Protein AF-A0A2P4X5V7-F1 (afdb_monomer_lite)

Foldseek 3Di:
DDDDDVVVVVVVVVVVVVDDDDDDDDDDDDDDDDDDDDDDDDDDDDDDDDDDDDDDDDDDDDDDDDDDDDDDDDDDDDDDDPDPPDDPVPPDPDDDPPPVPVVVVVVVVCVVPPPDCPDPQLVVQCVPDPDPVSNVCSVPPDPCPPPPQDPVNVVVVVVVVVVVVVVVVVVVVVVVVVVVVVVVVVVVVVVVVVVVVVVVVVVVVVVVVVVVVVVVVVVVVVVVVVVVVVVVVVVVVVVVVVVVVVVVVVVVVVVVVVVVVVVVVVVD

Radius of gyration: 61.06 Å; chains: 1; bounding box: 142×48×167 Å

Organism: NCBI:txid4796

pLDDT: mean 71.55, std 26.95, range [27.73, 98.88]

Sequence (268 aa):
MVTSSRSLEGATAAALLALGPLEQAPADTPSEGQHASSEASGVAEQVARTPLSPTPALTVDSATRGTQILARHQLPRRQRIRQLAGCQVGVLWMSPKEEVLPLAKLIVGVARNPPCRVDTILDRRLQSASSLGEVLAAAIAPVRTPLHESEEMISLRDEVSRCQDQVKDAEDKLAIEFGLRTKAEMFCTQASCDFNAASNTLHSVRLENIALSRQLALANAAIATHAESMAQLGLRVKNAEADAAAAMRTIRKDRERFKAGMLAFKLW

Secondary structure (DSSP, 8-state):
----SHHHHHHHHHHHHTS---PPP-------------------------------------------------PPP------------------TTSSHHHHHHHHHHHHHSPPP-S-HHHHHHHHT--SHHHHHHHHHS------PPPHHHHHHHHHHHHHHHHHHHHHHHHHHHHHHHHHHHHHHHHHHHHHHHHHHHHHHHHHHHHHHHHHHHHHHHHHHHHHHHHHHHHHHHHHHHHHHHHHHHHHHHHHHHHHHHHHHHTT-

Structure (mmCIF, N/CA/C/O backbone):
data_AF-A0A2P4X5V7-F1
#
_entry.id   AF-A0A2P4X5V7-F1
#
loop_
_atom_site.group_PDB
_atom_site.id
_atom_site.type_symbol
_atom_site.label_atom_id
_atom_site.label_alt_id
_atom_site.label_comp_id
_atom_site.label_asym_id
_atom_site.label_entity_id
_atom_site.label_seq_id
_atom_site.pdbx_PDB_ins_code
_atom_site.Cartn_x
_atom_site.Cartn_y
_atom_site.Cartn_z
_atom_site.occupancy
_atom_site.B_iso_or_equiv
_atom_site.auth_seq_id
_atom_site.auth_comp_id
_atom_site.auth_asym_id
_atom_site.auth_atom_id
_atom_site.pdbx_PDB_model_num
ATOM 1 N N . MET A 1 1 ? 10.934 -9.437 30.930 1.00 40.09 1 MET A N 1
ATOM 2 C CA . MET A 1 1 ? 10.423 -10.548 30.099 1.00 40.09 1 MET A CA 1
ATOM 3 C C . MET A 1 1 ? 10.497 -10.107 28.647 1.00 40.09 1 MET A C 1
ATOM 5 O O . MET A 1 1 ? 9.696 -9.285 28.233 1.00 40.09 1 MET A O 1
ATOM 9 N N . VAL A 1 2 ? 11.523 -10.560 27.924 1.00 43.88 2 VAL A N 1
ATOM 10 C CA . VAL A 1 2 ? 11.764 -10.240 26.510 1.00 43.88 2 VAL A CA 1
ATOM 11 C C . VAL A 1 2 ? 11.750 -11.561 25.754 1.00 43.88 2 VAL A C 1
ATOM 13 O O . VAL A 1 2 ? 12.683 -12.347 25.874 1.00 43.88 2 VAL A O 1
ATOM 16 N N . THR A 1 3 ? 10.681 -11.817 25.009 1.00 52.31 3 THR A N 1
ATOM 17 C CA . THR A 1 3 ? 10.602 -12.914 24.037 1.00 52.31 3 THR A CA 1
ATOM 18 C C . THR A 1 3 ? 9.737 -12.455 22.871 1.00 52.31 3 THR A C 1
ATOM 20 O O . THR A 1 3 ? 8.563 -12.792 22.782 1.00 52.31 3 THR A O 1
ATOM 23 N N . SER A 1 4 ? 10.307 -11.635 21.991 1.00 49.84 4 SER A N 1
ATOM 24 C CA . SER A 1 4 ? 9.729 -11.356 20.674 1.00 49.84 4 SER A CA 1
ATOM 25 C C . SER A 1 4 ? 10.858 -10.980 19.720 1.00 49.84 4 SER A C 1
ATOM 27 O O . SER A 1 4 ? 11.134 -9.812 19.474 1.00 49.84 4 SER A O 1
ATOM 29 N N . SER A 1 5 ? 11.629 -11.981 19.290 1.00 53.22 5 SER A N 1
ATOM 30 C CA . SER A 1 5 ? 12.751 -11.758 18.357 1.00 53.22 5 SER A CA 1
ATOM 31 C C . SER A 1 5 ? 12.971 -12.917 17.383 1.00 53.22 5 SER A C 1
ATOM 33 O O . SER A 1 5 ? 13.450 -12.704 16.281 1.00 53.22 5 SER A O 1
ATOM 35 N N . ARG A 1 6 ? 12.536 -14.142 17.713 1.00 54.78 6 ARG A N 1
ATOM 36 C CA . ARG A 1 6 ? 12.807 -15.321 16.868 1.00 54.78 6 ARG A CA 1
ATOM 37 C C . ARG A 1 6 ? 11.880 -15.486 15.659 1.00 54.78 6 ARG A C 1
ATOM 39 O O . ARG A 1 6 ? 12.229 -16.204 14.733 1.00 54.78 6 ARG A O 1
ATOM 46 N N . SER A 1 7 ? 10.718 -14.829 15.639 1.00 51.69 7 SER A N 1
ATOM 47 C CA . SER A 1 7 ? 9.767 -14.962 14.522 1.00 51.69 7 SER A CA 1
ATOM 48 C C . SER A 1 7 ? 10.119 -14.085 13.313 1.00 51.69 7 SER A C 1
ATOM 50 O O . SER A 1 7 ? 9.715 -14.412 12.202 1.00 51.69 7 SER A O 1
ATOM 52 N N . LEU A 1 8 ? 10.851 -12.984 13.512 1.00 49.88 8 LEU A N 1
ATOM 53 C CA . LEU A 1 8 ? 11.158 -12.015 12.451 1.00 49.88 8 LEU A CA 1
ATOM 54 C C . LEU A 1 8 ? 12.430 -12.384 11.667 1.00 49.88 8 LEU A C 1
ATOM 56 O O . LEU A 1 8 ? 12.512 -12.160 10.461 1.00 49.88 8 LEU A O 1
ATOM 60 N N . GLU A 1 9 ? 13.396 -13.028 12.324 1.00 55.25 9 GLU A N 1
ATOM 61 C CA . GLU A 1 9 ? 14.613 -13.523 11.665 1.00 55.25 9 GLU A CA 1
ATOM 62 C C . GLU A 1 9 ? 14.319 -14.698 10.718 1.00 55.25 9 GLU A C 1
ATOM 64 O O . GLU A 1 9 ? 14.882 -14.766 9.626 1.00 55.25 9 GLU A O 1
ATOM 69 N N . GLY A 1 10 ? 13.366 -15.573 11.069 1.00 57.62 10 GLY A N 1
ATOM 70 C CA . GLY A 1 10 ? 12.983 -16.710 10.222 1.00 57.62 10 GLY A CA 1
ATOM 71 C C . GLY A 1 10 ? 12.323 -16.303 8.899 1.00 57.62 10 GLY A C 1
ATOM 72 O O . GLY A 1 10 ? 12.599 -16.900 7.860 1.00 57.62 10 GLY A O 1
ATOM 73 N N . ALA A 1 11 ? 11.504 -15.246 8.909 1.00 53.16 11 ALA A N 1
ATOM 74 C CA . ALA A 1 11 ? 10.842 -14.737 7.705 1.00 53.16 11 ALA A CA 1
ATOM 75 C C . ALA A 1 11 ? 11.829 -14.048 6.739 1.00 53.16 11 ALA A C 1
ATOM 77 O O . ALA A 1 11 ? 11.670 -14.127 5.522 1.00 53.16 11 ALA A O 1
ATOM 78 N N . THR A 1 12 ? 12.888 -13.438 7.277 1.00 55.34 12 THR A N 1
ATOM 79 C CA . THR A 1 12 ? 13.923 -12.744 6.494 1.00 55.34 12 THR A CA 1
ATOM 80 C C . THR A 1 12 ? 14.902 -13.730 5.838 1.00 55.34 12 THR A C 1
ATOM 82 O O . THR A 1 12 ? 15.299 -13.536 4.690 1.00 55.34 12 THR A O 1
ATOM 85 N N . ALA A 1 13 ? 15.229 -14.844 6.506 1.00 54.50 13 ALA A N 1
ATOM 86 C CA . ALA A 1 13 ? 16.053 -15.911 5.927 1.00 54.50 13 ALA A CA 1
ATOM 87 C C . ALA A 1 13 ? 15.328 -16.687 4.808 1.00 54.50 13 ALA A C 1
ATOM 89 O O . ALA A 1 13 ? 15.945 -17.059 3.810 1.00 54.50 13 ALA A O 1
ATOM 90 N N . ALA A 1 14 ? 14.010 -16.884 4.932 1.00 54.75 14 ALA A N 1
ATOM 91 C CA . ALA A 1 14 ? 13.205 -17.548 3.905 1.00 54.75 14 ALA A CA 1
ATOM 92 C C . ALA A 1 14 ? 13.075 -16.712 2.615 1.00 54.75 14 ALA A C 1
ATOM 94 O O . ALA A 1 14 ? 13.062 -17.272 1.521 1.00 54.75 14 ALA A O 1
ATOM 95 N N . ALA A 1 15 ? 13.041 -15.379 2.725 1.00 54.34 15 ALA A N 1
ATOM 96 C CA . ALA A 1 15 ? 12.988 -14.486 1.565 1.00 54.34 15 ALA A CA 1
ATOM 97 C C . ALA A 1 15 ? 14.313 -14.440 0.778 1.00 54.34 15 ALA A C 1
ATOM 99 O O . ALA A 1 15 ? 14.297 -14.280 -0.440 1.00 54.34 15 ALA A O 1
ATOM 100 N N . LEU A 1 16 ? 15.453 -14.632 1.451 1.00 58.91 16 LEU A N 1
ATOM 101 C CA . LEU A 1 16 ? 16.772 -14.654 0.808 1.00 58.91 16 LEU A CA 1
ATOM 102 C C . LEU A 1 16 ? 17.091 -15.992 0.125 1.00 58.91 16 LEU A C 1
ATOM 104 O O . LEU A 1 16 ? 17.829 -16.003 -0.852 1.00 58.91 16 LEU A O 1
ATOM 108 N N . LEU A 1 17 ? 16.501 -17.106 0.573 1.00 63.84 17 LEU A N 1
ATOM 109 C CA . LEU A 1 17 ? 16.644 -18.411 -0.091 1.00 63.84 17 LEU A CA 1
ATOM 110 C C . LEU A 1 17 ? 15.746 -18.572 -1.331 1.00 63.84 17 LEU A C 1
ATOM 112 O O . LEU A 1 17 ? 15.997 -19.452 -2.151 1.00 63.84 17 LEU A O 1
ATOM 116 N N . ALA A 1 18 ? 14.722 -17.727 -1.489 1.00 47.53 18 ALA A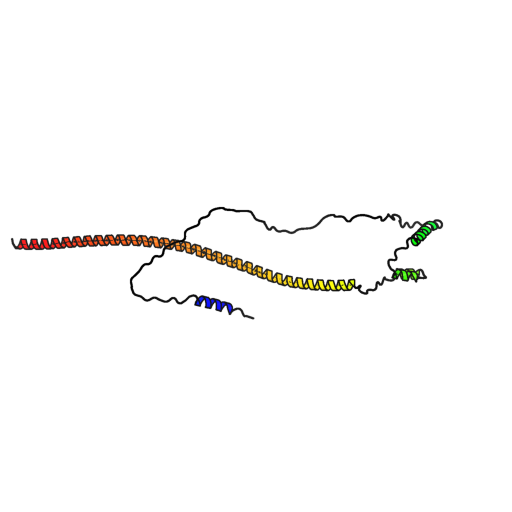 N 1
ATOM 117 C CA . ALA A 1 18 ? 13.853 -17.705 -2.671 1.00 47.53 18 ALA A CA 1
ATOM 118 C C . ALA A 1 18 ? 14.466 -16.948 -3.869 1.00 47.53 18 ALA A C 1
ATOM 120 O O . ALA A 1 18 ? 13.957 -17.040 -4.986 1.00 47.53 18 ALA A O 1
ATOM 121 N N . LEU A 1 19 ? 15.565 -16.220 -3.653 1.00 53.03 19 LEU A N 1
ATOM 122 C CA . LEU A 1 19 ? 16.349 -15.564 -4.695 1.00 53.03 19 LEU A CA 1
ATOM 123 C C . LEU A 1 19 ? 17.603 -16.405 -4.949 1.00 53.03 19 LEU A C 1
ATOM 125 O O . LEU A 1 19 ? 18.625 -16.248 -4.285 1.00 53.03 19 LEU A O 1
ATOM 129 N N . GLY A 1 20 ? 17.487 -17.357 -5.875 1.00 52.94 20 GLY A N 1
ATOM 130 C CA . GLY A 1 20 ? 18.592 -18.231 -6.270 1.00 52.94 20 GLY A CA 1
ATOM 131 C C . GLY A 1 20 ? 19.808 -17.469 -6.834 1.00 52.94 20 GLY A C 1
ATOM 132 O O . GLY A 1 20 ? 19.695 -16.292 -7.186 1.00 52.94 20 GLY A O 1
ATOM 133 N N . PRO A 1 21 ? 20.981 -18.124 -6.932 1.00 43.41 21 PRO A N 1
ATOM 134 C CA . PRO A 1 21 ? 22.222 -17.478 -7.353 1.00 43.41 21 PRO A CA 1
ATOM 135 C C . PRO A 1 21 ? 22.161 -16.967 -8.798 1.00 43.41 21 PRO A C 1
ATOM 137 O O . PRO A 1 21 ? 21.789 -17.697 -9.716 1.00 43.41 21 PRO A O 1
ATOM 140 N N . LEU A 1 22 ? 22.586 -15.717 -8.988 1.00 44.41 22 LEU A N 1
ATOM 141 C CA . LEU A 1 22 ? 22.899 -15.124 -10.285 1.00 44.41 22 LEU A CA 1
ATOM 142 C C . LEU A 1 22 ? 24.197 -15.765 -10.810 1.00 44.41 22 LEU A C 1
ATOM 144 O O . LEU A 1 22 ? 25.291 -15.377 -10.400 1.00 44.41 22 LEU A O 1
ATOM 148 N N . GLU A 1 23 ? 24.075 -16.768 -11.677 1.00 37.03 23 GLU A N 1
ATOM 149 C CA . GLU A 1 23 ? 25.211 -17.375 -12.379 1.00 37.03 23 GLU A CA 1
ATOM 150 C C . GLU A 1 23 ? 25.690 -16.484 -13.534 1.00 37.03 23 GLU A C 1
ATOM 152 O O . GLU A 1 23 ? 24.909 -15.951 -14.326 1.00 37.03 23 GLU A O 1
ATOM 157 N N . GLN A 1 24 ? 27.010 -16.320 -13.586 1.00 37.72 24 GLN A N 1
ATOM 158 C CA . GLN A 1 24 ? 27.763 -15.612 -14.611 1.00 37.72 24 GLN A CA 1
ATOM 159 C C . GLN A 1 24 ? 27.859 -16.439 -15.902 1.00 37.72 24 GLN A C 1
ATOM 161 O O . GLN A 1 24 ? 27.950 -17.661 -15.877 1.00 37.72 24 GLN A O 1
ATOM 166 N N . ALA A 1 25 ? 27.902 -15.737 -17.035 1.00 31.41 25 ALA A N 1
ATOM 167 C CA . ALA A 1 25 ? 28.168 -16.285 -18.363 1.00 31.41 25 ALA A CA 1
ATOM 168 C C . ALA A 1 25 ? 29.541 -16.983 -18.483 1.00 31.41 25 ALA A C 1
ATOM 170 O O . ALA A 1 25 ? 30.497 -16.595 -17.805 1.00 31.41 25 ALA A O 1
ATOM 171 N N . PRO A 1 26 ? 29.680 -17.890 -19.469 1.00 44.19 26 PRO A N 1
ATOM 172 C CA . PRO A 1 26 ? 30.759 -17.737 -20.448 1.00 44.19 26 PRO A CA 1
ATOM 173 C C . PRO A 1 26 ? 30.316 -17.949 -21.911 1.00 44.19 26 PRO A C 1
ATOM 175 O O . PRO A 1 26 ? 29.192 -18.341 -22.211 1.00 44.19 26 PRO A O 1
ATOM 178 N N . ALA A 1 27 ? 31.234 -17.599 -22.812 1.00 34.34 27 ALA A N 1
ATOM 179 C CA . ALA A 1 27 ? 31.054 -17.333 -24.235 1.00 34.34 27 ALA A CA 1
ATOM 180 C C . ALA A 1 27 ? 31.074 -18.561 -25.183 1.00 34.34 27 ALA A C 1
ATOM 182 O O . ALA A 1 27 ? 31.600 -19.618 -24.848 1.00 34.34 27 ALA A O 1
ATOM 183 N N . ASP A 1 28 ? 30.585 -18.284 -26.403 1.00 31.88 28 ASP A N 1
ATOM 184 C CA . ASP A 1 28 ? 30.944 -18.819 -27.735 1.00 31.88 28 ASP A CA 1
ATOM 185 C C . ASP A 1 28 ? 30.218 -20.022 -28.403 1.00 31.88 28 ASP A C 1
ATOM 187 O O . ASP A 1 28 ? 30.697 -21.148 -28.403 1.00 31.88 28 ASP A O 1
ATOM 191 N N . THR A 1 29 ? 29.177 -19.661 -29.186 1.00 36.66 29 THR A N 1
ATOM 192 C CA . THR A 1 29 ? 28.846 -20.022 -30.606 1.00 36.66 29 THR A CA 1
ATOM 193 C C . THR A 1 29 ? 28.543 -21.492 -31.028 1.00 36.66 29 THR A 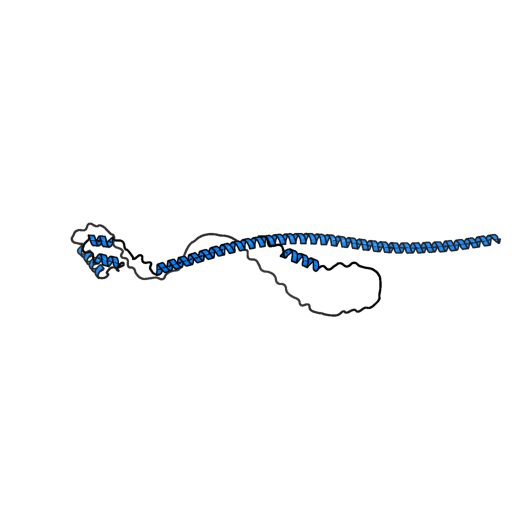C 1
ATOM 195 O O . THR A 1 29 ? 28.644 -22.407 -30.225 1.00 36.66 29 THR A O 1
ATOM 198 N N . PRO A 1 30 ? 28.047 -21.748 -32.268 1.00 50.94 30 PRO A N 1
ATOM 199 C CA . PRO A 1 30 ? 26.622 -21.731 -32.617 1.00 50.94 30 PRO A CA 1
ATOM 200 C C . PRO A 1 30 ? 26.130 -23.084 -33.185 1.00 50.94 30 PRO A C 1
ATOM 202 O O . PRO A 1 30 ? 26.913 -23.863 -33.722 1.00 50.94 30 PRO A O 1
ATOM 205 N N . SER A 1 31 ? 24.822 -23.359 -33.151 1.00 34.03 31 SER A N 1
ATOM 206 C CA . SER A 1 31 ? 24.257 -24.457 -33.949 1.00 34.03 31 SER A CA 1
ATOM 207 C C . SER A 1 31 ? 22.815 -24.196 -34.375 1.00 34.03 31 SER A C 1
ATOM 209 O O . SER A 1 31 ? 22.016 -23.614 -33.643 1.00 34.03 31 SER A O 1
ATOM 211 N N . GLU A 1 32 ? 22.556 -24.588 -35.615 1.00 32.31 32 GLU A N 1
ATOM 212 C CA . GLU A 1 32 ? 21.383 -24.363 -36.445 1.00 32.31 32 GLU A CA 1
ATOM 213 C C . GLU A 1 32 ? 20.096 -25.005 -35.913 1.00 32.31 32 GLU A C 1
ATOM 215 O O . GLU A 1 32 ? 20.102 -26.098 -35.355 1.00 32.31 32 GLU A O 1
ATOM 220 N N . GLY A 1 33 ? 18.968 -24.398 -36.293 1.00 31.11 33 GLY A N 1
ATOM 221 C CA . GLY A 1 33 ? 17.901 -25.184 -36.904 1.00 31.11 33 GLY A CA 1
ATOM 222 C C . GLY A 1 33 ? 16.611 -25.368 -36.108 1.00 31.11 33 GLY A C 1
ATOM 223 O O . GLY A 1 33 ? 16.528 -26.165 -35.188 1.00 31.11 33 GLY A O 1
ATOM 224 N N . GLN A 1 34 ? 15.568 -24.768 -36.685 1.00 32.41 34 GLN A N 1
ATOM 225 C CA . GLN A 1 34 ? 14.230 -25.330 -36.901 1.00 32.41 34 GLN A CA 1
ATOM 226 C C . GLN A 1 34 ? 13.054 -24.746 -36.107 1.00 32.41 34 GLN A C 1
ATOM 228 O O . GLN A 1 34 ? 12.898 -24.849 -34.896 1.00 32.41 34 GLN A O 1
ATOM 233 N N . HIS A 1 35 ? 12.197 -24.152 -36.935 1.00 31.11 35 HIS A N 1
ATOM 234 C CA . HIS A 1 35 ? 10.839 -23.696 -36.744 1.00 31.11 35 HIS A CA 1
ATOM 235 C C . HIS A 1 35 ? 9.900 -24.771 -36.187 1.00 31.11 35 HIS A C 1
ATOM 237 O O . HIS A 1 35 ? 9.867 -25.885 -36.701 1.00 31.11 35 HIS A O 1
ATOM 243 N N . ALA A 1 36 ? 8.989 -24.355 -35.308 1.00 31.08 36 ALA A N 1
ATOM 244 C CA . ALA A 1 36 ? 7.583 -24.724 -35.429 1.00 31.08 36 ALA A CA 1
ATOM 245 C C . ALA A 1 36 ? 6.701 -23.651 -34.775 1.00 31.08 36 ALA A C 1
ATOM 247 O O . ALA A 1 36 ? 6.783 -23.379 -33.581 1.00 31.08 36 ALA A O 1
ATOM 248 N N . SER A 1 37 ? 5.882 -23.034 -35.622 1.00 31.22 37 SER A N 1
ATOM 249 C CA . SER A 1 37 ? 4.699 -22.250 -35.280 1.00 31.22 37 SER A CA 1
ATOM 250 C C . SER A 1 37 ? 3.641 -23.155 -34.638 1.00 31.22 37 SER A C 1
ATOM 252 O O . SER A 1 37 ? 3.469 -24.293 -35.071 1.00 31.22 37 SER A O 1
ATOM 254 N N . SER A 1 38 ? 2.900 -22.636 -33.657 1.00 31.88 38 SER A N 1
ATOM 255 C CA . SER A 1 38 ? 1.579 -23.159 -33.305 1.00 31.88 38 SER A CA 1
ATOM 256 C C . SER A 1 38 ? 0.660 -21.992 -32.949 1.00 31.88 38 SER A C 1
ATOM 258 O O . SER A 1 38 ? 0.610 -21.533 -31.811 1.00 31.88 38 SER A O 1
ATOM 260 N N . GLU A 1 39 ? -0.043 -21.499 -33.964 1.00 33.28 39 GLU A N 1
ATOM 261 C CA . GLU A 1 39 ? -1.250 -20.685 -33.826 1.00 33.28 39 GLU A CA 1
ATOM 262 C C . GLU A 1 39 ? -2.492 -21.559 -33.571 1.00 33.28 39 GLU A C 1
ATOM 264 O O . GLU A 1 39 ? -2.470 -22.769 -33.797 1.00 33.28 39 GLU A O 1
ATOM 269 N N . ALA A 1 40 ? -3.584 -20.860 -33.226 1.00 28.39 40 ALA A N 1
ATOM 270 C CA . ALA A 1 40 ? -4.998 -21.259 -33.219 1.00 28.39 40 ALA A CA 1
ATOM 271 C C . ALA A 1 40 ? -5.505 -21.891 -31.906 1.00 28.39 40 ALA A C 1
ATOM 273 O O . ALA A 1 40 ? -4.874 -22.761 -31.331 1.00 28.39 40 ALA A O 1
ATOM 274 N N . SER A 1 41 ? -6.687 -21.566 -31.380 1.00 30.81 41 SER A N 1
ATOM 275 C CA . SER A 1 41 ? -7.758 -20.633 -31.756 1.00 30.81 41 SER A CA 1
ATOM 276 C C . SER A 1 41 ? -8.784 -20.658 -30.610 1.00 30.81 41 SER A C 1
ATOM 278 O O . SER A 1 41 ? -8.956 -21.693 -29.967 1.00 30.81 41 SER A O 1
ATOM 280 N N . GLY A 1 42 ? -9.480 -19.549 -30.361 1.00 28.86 42 GLY A N 1
ATOM 281 C CA . GLY A 1 42 ? -10.578 -19.480 -29.394 1.00 28.86 42 GLY A CA 1
ATOM 282 C C . GLY A 1 42 ? -11.358 -18.176 -29.533 1.00 28.86 42 GLY A C 1
ATOM 283 O O . GLY A 1 42 ? -11.016 -17.174 -28.918 1.00 28.86 42 GLY A O 1
ATOM 284 N N . VAL A 1 43 ? -12.362 -18.202 -30.406 1.00 31.94 43 VAL A N 1
ATOM 285 C CA . VAL A 1 43 ? -13.284 -17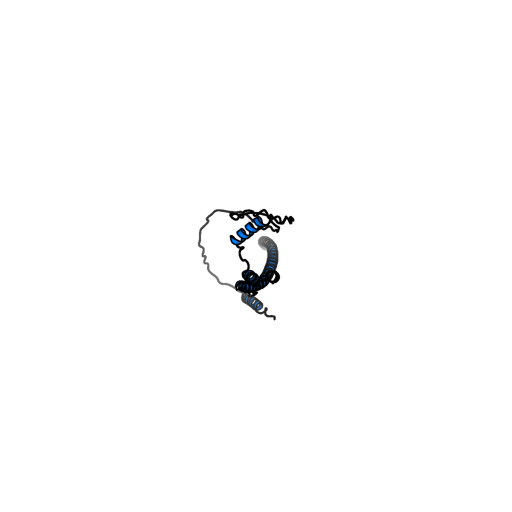.115 -30.773 1.00 31.94 43 VAL A CA 1
ATOM 286 C C . VAL A 1 43 ? -14.499 -17.068 -29.829 1.00 31.94 43 VAL A C 1
ATOM 288 O O . VAL A 1 43 ? -14.933 -18.112 -29.355 1.00 31.94 43 VAL A O 1
ATOM 291 N N . ALA A 1 44 ? -15.084 -15.863 -29.713 1.00 30.73 44 ALA A N 1
ATOM 292 C CA . ALA A 1 44 ? -16.370 -15.469 -29.101 1.00 30.73 44 ALA A CA 1
ATOM 293 C C . ALA A 1 44 ? -16.337 -15.292 -27.566 1.00 30.73 44 ALA A C 1
ATOM 295 O O . ALA A 1 44 ? -15.739 -16.080 -26.856 1.00 30.73 44 ALA A O 1
ATOM 296 N N . GLU A 1 45 ? -16.913 -14.244 -26.969 1.00 31.84 45 GLU A N 1
ATOM 297 C CA . GLU A 1 45 ? -18.249 -13.707 -27.238 1.00 31.84 45 GLU A CA 1
ATOM 298 C C . GLU A 1 45 ? -18.396 -12.272 -26.672 1.00 31.84 45 GLU A C 1
ATOM 300 O O . GLU A 1 45 ? -18.018 -11.992 -25.535 1.00 31.84 45 GLU A O 1
ATOM 305 N N . GLN A 1 46 ? -18.946 -11.350 -27.470 1.00 35.03 46 GLN A N 1
ATOM 306 C CA . GLN A 1 46 ? -19.474 -10.062 -27.008 1.00 35.03 46 GLN A CA 1
ATOM 307 C C . GLN A 1 46 ? -20.960 -10.233 -26.679 1.00 35.03 46 GLN A C 1
ATOM 309 O O . GLN A 1 46 ? -21.726 -10.608 -27.563 1.00 35.03 46 GLN A O 1
ATOM 314 N N . VAL A 1 47 ? -21.392 -9.838 -25.478 1.00 31.11 47 VAL A N 1
ATOM 315 C CA . VAL A 1 47 ? -22.799 -9.499 -25.201 1.00 31.11 47 VAL A CA 1
ATOM 316 C C . VAL A 1 47 ? -22.862 -8.205 -24.391 1.00 31.11 47 VAL A C 1
ATOM 318 O O . VAL A 1 47 ? -22.096 -7.976 -23.459 1.00 31.11 47 VAL A O 1
ATOM 321 N N . ALA A 1 48 ? -23.765 -7.332 -24.824 1.00 32.06 48 ALA A N 1
ATOM 322 C CA . ALA A 1 48 ? -23.916 -5.946 -24.419 1.00 32.06 48 ALA A CA 1
ATOM 323 C C . ALA A 1 48 ? -25.036 -5.721 -23.379 1.00 32.06 48 ALA A C 1
ATOM 325 O O . ALA A 1 48 ? -25.976 -6.508 -23.298 1.00 32.06 48 ALA A O 1
ATOM 326 N N . ARG A 1 49 ? -24.995 -4.510 -22.782 1.00 27.73 49 ARG A N 1
ATOM 327 C CA . ARG A 1 49 ? -26.045 -3.760 -22.035 1.00 27.73 49 ARG A CA 1
ATOM 328 C C . ARG A 1 49 ? -26.166 -4.152 -20.545 1.00 27.73 49 ARG A C 1
ATOM 330 O O . ARG A 1 49 ? -26.182 -5.324 -20.225 1.00 27.73 49 ARG A O 1
ATOM 337 N N . THR A 1 50 ? -26.258 -3.261 -19.548 1.00 30.94 50 THR A N 1
ATOM 338 C CA . THR A 1 50 ? -26.831 -1.897 -19.444 1.00 30.94 50 THR A CA 1
ATOM 339 C C . THR A 1 50 ? -26.300 -1.233 -18.145 1.00 30.94 50 THR A C 1
ATOM 341 O O . THR A 1 50 ? -26.012 -1.970 -17.202 1.00 30.94 50 THR A O 1
ATOM 344 N N . PRO A 1 51 ? -26.181 0.109 -18.037 1.00 40.84 51 PRO A N 1
ATOM 345 C CA . PRO A 1 51 ? -25.669 0.785 -16.839 1.00 40.84 51 PRO A CA 1
ATOM 346 C C . PRO A 1 51 ? -26.778 1.100 -15.822 1.00 40.84 51 PRO A C 1
ATOM 348 O O . PRO A 1 51 ? -27.875 1.495 -16.211 1.00 40.84 51 PRO A O 1
ATOM 351 N N . LEU A 1 52 ? -26.471 1.013 -14.525 1.00 34.06 52 LEU A N 1
ATOM 352 C CA . LEU A 1 52 ? -27.292 1.589 -13.456 1.00 34.06 52 LEU A CA 1
ATOM 353 C C . LEU A 1 52 ? -26.398 2.227 -12.383 1.00 34.06 52 LEU A C 1
ATOM 355 O O . LEU A 1 52 ? -25.596 1.564 -11.733 1.00 34.06 52 LEU A O 1
ATOM 359 N N . SER A 1 53 ? -26.575 3.528 -12.191 1.00 34.66 53 SER A N 1
ATOM 360 C CA . SER A 1 53 ? -26.341 4.257 -10.939 1.00 34.66 53 SER A CA 1
ATOM 361 C C . SER A 1 53 ? -27.491 5.274 -10.808 1.00 34.66 53 SER A C 1
ATOM 363 O O . SER A 1 53 ? -28.218 5.458 -11.793 1.00 34.66 53 SER A O 1
ATOM 365 N N . PRO A 1 54 ? -27.659 6.028 -9.704 1.00 50.12 54 PRO A N 1
ATOM 366 C CA . PRO A 1 54 ? -27.224 5.854 -8.308 1.00 50.12 54 PRO A CA 1
ATOM 367 C C . PRO A 1 54 ? -28.391 6.152 -7.321 1.00 50.12 54 PRO A C 1
ATOM 369 O O . PRO A 1 54 ? -29.412 6.698 -7.731 1.00 50.12 54 PRO A O 1
ATOM 372 N N . THR A 1 55 ? -28.283 5.882 -6.010 1.00 30.47 55 THR A N 1
ATOM 373 C CA . THR A 1 55 ? -29.099 6.574 -4.963 1.00 30.47 55 THR A CA 1
ATOM 374 C C . THR A 1 55 ? -28.518 6.342 -3.546 1.00 30.47 55 THR A C 1
ATOM 376 O O . THR A 1 55 ? -27.677 5.458 -3.402 1.00 30.47 55 THR A O 1
ATOM 379 N N . PRO A 1 56 ? -28.831 7.166 -2.519 1.00 40.50 56 PRO A N 1
ATOM 380 C CA . PRO A 1 56 ? -27.857 8.033 -1.859 1.00 40.50 56 PRO A CA 1
ATOM 381 C C . PRO A 1 56 ? -27.716 7.792 -0.337 1.00 40.50 56 PRO A C 1
ATOM 383 O O . PRO A 1 56 ? -28.308 6.889 0.243 1.00 40.50 56 PRO A O 1
ATOM 386 N N . ALA A 1 57 ? -26.888 8.646 0.269 1.00 35.28 57 ALA A N 1
ATOM 387 C CA . ALA A 1 57 ? -26.420 8.708 1.651 1.00 35.28 57 ALA A CA 1
ATOM 388 C C . ALA A 1 57 ? -27.484 8.693 2.764 1.00 35.28 57 ALA A C 1
ATOM 390 O O . ALA A 1 57 ? -28.584 9.213 2.590 1.00 35.28 57 ALA A O 1
ATOM 391 N N . LEU A 1 58 ? -27.059 8.283 3.969 1.00 33.28 58 LEU A N 1
ATOM 392 C CA . LEU A 1 58 ? -27.574 8.863 5.209 1.00 33.28 58 LEU A CA 1
ATOM 393 C C . LEU A 1 58 ? -26.441 9.278 6.157 1.00 33.28 58 LEU A C 1
ATOM 395 O O . LEU A 1 58 ? -25.640 8.480 6.635 1.00 33.28 58 LEU A O 1
ATOM 399 N N . THR A 1 59 ? -26.436 10.587 6.367 1.00 35.12 59 THR A N 1
ATOM 400 C CA . THR A 1 59 ? -25.760 11.416 7.355 1.00 35.12 59 THR A CA 1
ATOM 401 C C . THR A 1 59 ? -25.937 10.876 8.775 1.00 35.12 59 THR A C 1
ATOM 403 O O . THR A 1 59 ? -27.062 10.664 9.221 1.00 35.12 59 THR A O 1
ATOM 406 N N . VAL A 1 60 ? -24.835 10.708 9.505 1.00 36.50 60 VAL A N 1
ATOM 407 C CA . VAL A 1 60 ? -24.852 10.551 10.964 1.00 36.50 60 VAL A CA 1
ATOM 408 C C . VAL A 1 60 ? -24.618 11.935 11.551 1.00 36.50 60 VAL A C 1
ATOM 410 O O . VAL A 1 60 ? -23.504 12.450 11.480 1.00 36.50 60 VAL A O 1
ATOM 413 N N . ASP A 1 61 ? -25.679 12.543 12.078 1.00 28.20 61 ASP A N 1
ATOM 414 C CA . ASP A 1 61 ? -25.590 13.772 12.860 1.00 28.20 61 ASP A CA 1
ATOM 415 C C . ASP A 1 61 ? -25.774 13.471 14.351 1.00 28.20 61 ASP A C 1
ATOM 417 O O . ASP A 1 61 ? -26.470 12.536 14.757 1.00 28.20 61 ASP A O 1
ATOM 421 N N . SER A 1 62 ? -25.076 14.261 15.150 1.00 35.31 62 SER A N 1
ATOM 422 C CA . SER A 1 62 ? -24.975 14.175 16.601 1.00 35.31 62 SER A CA 1
ATOM 423 C C . SER A 1 62 ? -26.096 14.959 17.297 1.00 35.31 62 SER A C 1
ATOM 425 O O . SER A 1 62 ? -26.664 15.873 16.714 1.00 35.31 62 SER A O 1
ATOM 427 N N . ALA A 1 63 ? -26.306 14.660 18.590 1.00 33.03 63 ALA A N 1
ATOM 428 C CA . ALA A 1 63 ? -26.713 15.567 19.688 1.00 33.03 63 ALA A CA 1
ATOM 429 C C . ALA A 1 63 ? -27.969 15.170 20.504 1.00 33.03 63 ALA A C 1
ATOM 431 O O . ALA A 1 63 ? -29.115 15.330 20.105 1.00 33.03 63 ALA A O 1
ATOM 432 N N . THR A 1 64 ? -27.702 14.720 21.733 1.00 36.00 64 THR A N 1
ATOM 433 C CA . THR A 1 64 ? -28.084 15.335 23.022 1.00 36.00 64 THR A CA 1
ATOM 434 C C . THR A 1 64 ? -29.237 16.362 23.063 1.00 36.00 64 THR A C 1
ATOM 436 O O . THR A 1 64 ? -29.031 17.500 22.653 1.00 36.00 64 THR A O 1
ATOM 439 N N . ARG A 1 65 ? -30.351 16.048 23.760 1.00 33.41 65 ARG A N 1
ATOM 440 C CA . ARG A 1 65 ? -30.935 16.820 24.904 1.00 33.41 65 ARG A CA 1
ATOM 441 C C . ARG A 1 65 ? -32.356 16.362 25.301 1.00 33.41 65 ARG A C 1
ATOM 443 O O . ARG A 1 65 ? -33.251 16.344 24.475 1.00 33.41 65 ARG A O 1
ATOM 450 N N . GLY A 1 66 ? -32.564 16.190 26.613 1.00 30.17 66 GLY A N 1
ATOM 451 C CA . GLY A 1 66 ? -33.546 16.983 27.379 1.00 30.17 66 GLY A CA 1
ATOM 452 C C . GLY A 1 66 ? -35.036 16.594 27.399 1.00 30.17 66 GLY A C 1
ATOM 453 O O . GLY A 1 66 ? -35.799 16.998 26.539 1.00 30.17 66 GLY A O 1
ATOM 454 N N . THR A 1 67 ? -35.442 15.978 28.518 1.00 29.00 67 THR A N 1
ATOM 455 C CA . THR A 1 67 ? -36.609 16.317 29.377 1.00 29.00 67 THR A CA 1
ATOM 456 C C . THR A 1 67 ? -38.032 16.525 28.811 1.00 29.00 67 THR A C 1
ATOM 458 O O . THR A 1 67 ? -38.352 17.577 28.278 1.00 29.00 67 THR A O 1
ATOM 461 N N . GLN A 1 68 ? -38.898 15.590 29.243 1.00 36.66 68 GLN A N 1
ATOM 462 C CA . GLN A 1 68 ? -40.239 15.726 29.858 1.00 36.66 68 GLN A CA 1
ATOM 463 C C . GLN A 1 68 ? -41.467 16.219 29.051 1.00 36.66 68 GLN A C 1
ATOM 465 O O . GLN A 1 68 ? -41.452 17.271 28.429 1.00 36.66 68 GLN A O 1
ATOM 470 N N . ILE A 1 69 ? -42.590 15.506 29.283 1.00 29.95 69 ILE A N 1
ATOM 471 C CA . ILE A 1 69 ? -43.933 15.975 29.729 1.00 29.95 69 ILE A CA 1
ATOM 472 C C . ILE A 1 69 ? -45.106 15.299 28.968 1.00 29.95 69 ILE A C 1
ATOM 474 O O . ILE A 1 69 ? -45.287 15.536 27.783 1.00 29.95 69 ILE A O 1
ATOM 478 N N . LEU A 1 70 ? -45.950 14.575 29.742 1.00 31.52 70 LEU A N 1
ATOM 479 C CA . LEU A 1 70 ? -47.388 14.230 29.551 1.00 31.52 70 LEU A CA 1
ATOM 480 C C . LEU A 1 70 ? -47.796 13.410 28.293 1.00 31.52 70 LEU A C 1
ATOM 482 O O . LEU A 1 70 ? -47.286 13.611 27.213 1.00 31.52 70 LEU A O 1
ATOM 486 N N . ALA A 1 71 ? -48.797 12.524 28.275 1.00 31.47 71 ALA A N 1
ATOM 487 C CA . ALA A 1 71 ? -49.796 12.086 29.241 1.00 31.47 71 ALA A CA 1
ATOM 488 C C . ALA A 1 71 ? -50.524 10.830 28.695 1.00 31.47 71 ALA A C 1
ATOM 490 O O . ALA A 1 71 ? -50.676 10.686 27.489 1.00 31.47 71 ALA A O 1
ATOM 491 N N . ARG A 1 72 ? -51.149 10.081 29.619 1.00 31.81 72 ARG A N 1
ATOM 492 C CA . ARG A 1 72 ? -52.432 9.347 29.485 1.00 31.81 72 ARG A CA 1
ATOM 493 C C . ARG A 1 72 ? -52.493 8.077 28.620 1.00 31.81 72 ARG A C 1
ATOM 495 O O . ARG A 1 72 ? -52.662 8.157 27.419 1.00 31.81 72 ARG A O 1
ATOM 502 N N . HIS A 1 73 ? -52.678 6.943 29.302 1.00 32.12 73 HIS A N 1
ATOM 503 C CA . HIS A 1 73 ? -53.873 6.081 29.197 1.00 32.12 73 HIS A CA 1
ATOM 504 C C . HIS A 1 73 ? -54.034 5.340 30.544 1.00 32.12 73 HIS A C 1
ATOM 506 O O . HIS A 1 73 ? -53.137 4.636 30.977 1.00 32.12 73 HIS A O 1
ATOM 512 N N . GLN A 1 74 ? -54.960 5.767 31.410 1.00 36.22 74 GLN A N 1
ATOM 513 C CA . GLN A 1 74 ? -56.358 5.313 31.528 1.00 36.22 74 GLN A CA 1
ATOM 514 C C . GLN A 1 74 ? -56.516 3.917 32.164 1.00 36.22 74 GLN A C 1
ATOM 516 O O . GLN A 1 74 ? -56.540 2.900 31.485 1.00 36.22 74 GLN A O 1
ATOM 521 N N . LEU A 1 75 ? -56.707 3.922 33.490 1.00 42.34 75 LEU A N 1
ATOM 522 C CA . LEU A 1 75 ? -57.317 2.844 34.275 1.00 42.34 75 LEU A CA 1
ATOM 523 C C . LEU A 1 75 ? -58.851 2.879 34.124 1.00 42.34 75 LEU A C 1
ATOM 525 O O . LEU A 1 75 ? -59.428 3.976 34.103 1.00 42.34 75 LEU A O 1
ATOM 529 N N . PRO A 1 76 ? -59.543 1.726 34.080 1.00 38.47 76 PRO A N 1
ATOM 530 C CA . PRO A 1 76 ? -60.992 1.696 34.086 1.00 38.47 76 PRO A CA 1
ATOM 531 C C . PRO A 1 76 ? -61.579 1.895 35.488 1.00 38.47 76 PRO A C 1
ATOM 533 O O . PRO A 1 76 ? -60.998 1.626 36.534 1.00 38.47 76 PRO A O 1
ATOM 536 N N . ARG A 1 77 ? -62.787 2.438 35.424 1.00 33.84 77 ARG A N 1
ATOM 537 C CA . ARG A 1 77 ? -63.626 3.069 36.436 1.00 33.84 77 ARG A CA 1
ATOM 538 C C . ARG A 1 77 ? -64.354 2.089 37.374 1.00 33.84 77 ARG A C 1
ATOM 540 O O . ARG A 1 77 ? -64.795 1.036 36.937 1.00 33.84 77 ARG A O 1
ATOM 547 N N . ARG A 1 78 ? -64.734 2.667 38.531 1.00 32.62 78 ARG A N 1
ATOM 548 C CA . ARG A 1 78 ? -65.968 2.475 39.341 1.00 32.62 78 ARG A CA 1
ATOM 549 C C . ARG A 1 78 ? -65.987 1.328 40.370 1.00 32.62 78 ARG A C 1
ATOM 551 O O . ARG A 1 78 ? -66.299 0.205 40.019 1.00 32.62 78 ARG A O 1
ATOM 558 N N . GLN A 1 79 ? -66.041 1.692 41.658 1.00 35.09 79 GLN A N 1
ATOM 559 C CA . GLN A 1 79 ? -67.324 1.895 42.356 1.00 35.09 79 GLN A CA 1
ATOM 560 C C . GLN A 1 79 ? -67.174 2.579 43.731 1.00 35.09 79 GLN A C 1
ATOM 562 O O . GLN A 1 79 ? -66.455 2.124 44.603 1.00 35.09 79 GLN A O 1
ATOM 567 N N . ARG A 1 80 ? -67.925 3.680 43.877 1.00 37.09 80 ARG A N 1
ATOM 568 C CA . ARG A 1 80 ? -68.548 4.236 45.094 1.00 37.09 80 ARG A CA 1
ATOM 569 C C . ARG A 1 80 ? -67.787 4.094 46.421 1.00 37.09 80 ARG A C 1
ATOM 571 O O . ARG A 1 80 ? -68.081 3.203 47.208 1.00 37.09 80 ARG A O 1
ATOM 578 N N . ILE A 1 81 ? -67.040 5.134 46.776 1.00 35.16 81 ILE A N 1
ATOM 579 C CA . ILE A 1 81 ? -67.013 5.582 48.171 1.00 35.16 81 ILE A CA 1
ATOM 580 C C . ILE A 1 81 ? -67.929 6.799 48.232 1.00 35.16 81 ILE A C 1
ATOM 582 O O . ILE A 1 81 ? -67.623 7.862 47.690 1.00 35.16 81 ILE A O 1
ATOM 586 N N . ARG A 1 82 ? -69.124 6.603 48.800 1.00 33.44 82 ARG A N 1
ATOM 587 C CA . ARG A 1 82 ? -69.972 7.721 49.209 1.00 33.44 82 ARG A CA 1
ATOM 588 C C . ARG A 1 82 ? -69.187 8.532 50.231 1.00 33.44 82 ARG A C 1
ATOM 590 O O . ARG A 1 82 ? -68.650 7.982 51.185 1.00 33.44 82 ARG A O 1
ATOM 597 N N . GLN A 1 83 ? -69.165 9.833 49.987 1.00 33.03 83 GLN A N 1
ATOM 598 C CA . GLN A 1 83 ? -68.795 10.877 50.925 1.00 33.03 83 GLN A CA 1
ATOM 599 C C . GLN A 1 83 ? -69.348 10.574 52.325 1.00 33.03 83 GLN A C 1
ATOM 601 O O . GLN A 1 83 ? -70.559 10.595 52.531 1.00 33.03 83 GLN A O 1
ATOM 606 N N . LEU A 1 84 ? -68.460 10.367 53.294 1.00 38.66 84 LEU A N 1
ATOM 607 C CA . LEU A 1 84 ? -68.690 10.823 54.663 1.00 38.66 84 LEU A CA 1
ATOM 608 C C . LEU A 1 84 ? -68.017 12.191 54.787 1.00 38.66 84 LEU A C 1
ATOM 610 O O . LEU A 1 84 ? -67.015 12.379 55.466 1.00 38.66 84 LEU A O 1
ATOM 614 N N . ALA A 1 85 ? -68.554 13.145 54.027 1.00 37.50 85 ALA A N 1
ATOM 615 C CA . ALA A 1 85 ? -68.355 14.553 54.301 1.00 37.50 85 ALA A CA 1
ATOM 616 C C . ALA A 1 85 ? -69.252 14.887 55.494 1.00 37.50 85 ALA A C 1
ATOM 618 O O . ALA A 1 85 ? -70.475 14.840 55.374 1.00 37.50 85 ALA A O 1
ATOM 619 N N . GLY A 1 86 ? -68.641 15.175 56.642 1.00 38.31 86 GLY A N 1
ATOM 620 C CA . GLY A 1 86 ? -69.373 15.694 57.793 1.00 38.31 86 GLY A CA 1
ATOM 621 C C . GLY A 1 86 ? -68.923 15.174 59.151 1.00 38.31 86 GLY A C 1
ATOM 622 O O . GLY A 1 86 ? -69.766 14.754 59.928 1.00 38.31 86 GLY A O 1
ATOM 623 N N . CYS A 1 87 ? -67.635 15.257 59.478 1.00 34.03 87 CYS A N 1
ATOM 624 C CA . CYS A 1 87 ? -67.221 15.403 60.874 1.00 34.03 87 CYS A CA 1
ATOM 625 C C . CYS A 1 87 ? -66.221 16.555 60.948 1.00 34.03 87 CYS A C 1
ATOM 627 O O . CYS A 1 87 ? -65.015 16.359 61.049 1.00 34.03 87 CYS A O 1
ATOM 629 N N . GLN A 1 88 ? -66.740 17.782 60.851 1.00 33.25 88 GLN A N 1
ATOM 630 C CA . GLN A 1 88 ? -66.056 18.901 61.484 1.00 33.25 88 GLN A CA 1
ATOM 631 C C . GLN A 1 88 ? -65.955 18.541 62.970 1.00 33.25 88 GLN A C 1
ATOM 633 O O . GLN A 1 88 ? -66.984 18.344 63.617 1.00 33.25 88 GLN A O 1
ATOM 638 N N . VAL A 1 89 ? -64.739 18.421 63.505 1.00 42.97 89 VAL A N 1
ATOM 639 C CA . VAL A 1 89 ? -64.517 18.430 64.956 1.00 42.97 89 VAL A CA 1
ATOM 640 C C . VAL A 1 89 ? -64.741 19.871 65.407 1.00 42.97 89 VAL A C 1
ATOM 642 O O . VAL A 1 89 ? -63.812 20.642 65.618 1.00 42.97 89 VAL A O 1
ATOM 645 N N . GLY A 1 90 ? -66.010 20.267 65.447 1.00 37.00 90 GLY A N 1
ATOM 646 C CA . GLY A 1 90 ? -66.441 21.441 66.175 1.00 37.00 90 GLY A CA 1
ATOM 647 C C . GLY A 1 90 ? -66.472 21.050 67.640 1.00 37.00 90 GLY A C 1
ATOM 648 O O . GLY A 1 90 ? -67.343 20.287 68.051 1.00 37.00 90 GLY A O 1
ATOM 649 N N . VAL A 1 91 ? -65.518 21.550 68.425 1.00 47.91 91 VAL A N 1
ATOM 650 C CA . VAL A 1 91 ? -65.650 21.584 69.884 1.00 47.91 91 VAL A CA 1
ATOM 651 C C . VAL A 1 91 ? -66.754 22.593 70.185 1.00 47.91 91 VAL A C 1
ATOM 653 O O . VAL A 1 91 ? -66.504 23.774 70.412 1.00 47.91 91 VAL A O 1
ATOM 656 N N . LEU A 1 92 ? -67.998 22.137 70.089 1.00 40.97 92 LEU A N 1
ATOM 657 C CA . LEU A 1 92 ? -69.162 22.888 70.512 1.00 40.97 92 LEU A CA 1
ATOM 658 C C . LEU A 1 92 ? -69.499 22.379 71.910 1.00 40.97 92 LEU A C 1
ATOM 660 O O . LEU A 1 92 ? -69.891 21.228 72.081 1.00 40.97 92 LEU A O 1
ATOM 664 N N . TRP A 1 93 ? -69.277 23.221 72.916 1.00 41.75 93 TRP A N 1
ATOM 665 C CA . TRP A 1 93 ? -69.746 22.976 74.275 1.00 41.75 93 TRP A CA 1
ATOM 666 C C . TRP A 1 93 ? -71.273 22.833 74.227 1.00 41.75 93 TRP A C 1
ATOM 668 O O . TRP A 1 93 ? -71.980 23.820 74.034 1.00 41.75 93 TRP A O 1
ATOM 678 N N . MET A 1 94 ? -71.777 21.601 74.323 1.00 38.16 94 MET A N 1
ATOM 679 C CA . MET A 1 94 ? -73.202 21.278 74.230 1.00 38.16 94 MET A CA 1
ATOM 680 C C . MET A 1 94 ? -73.751 20.868 75.597 1.00 38.16 94 MET A C 1
ATOM 682 O O . MET A 1 94 ? -73.055 20.295 76.428 1.00 38.16 94 MET A O 1
ATOM 686 N N . SER A 1 95 ? -75.010 21.229 75.843 1.00 48.62 95 SER A N 1
ATOM 687 C CA . SER A 1 95 ? -75.712 21.006 77.111 1.00 48.62 95 SER A CA 1
ATOM 688 C C . SER A 1 95 ? -76.126 19.532 77.319 1.00 48.62 95 SER A C 1
ATOM 690 O O . SER A 1 95 ? -76.375 18.830 76.339 1.00 48.62 95 SER A O 1
ATOM 692 N N . PRO A 1 96 ? -76.322 19.061 78.572 1.00 51.03 96 PRO A N 1
ATOM 693 C CA . PRO A 1 96 ? -76.302 17.631 78.943 1.00 51.03 96 PRO A CA 1
ATOM 694 C C . PRO A 1 96 ? -77.478 16.748 78.472 1.00 51.03 96 PRO A C 1
ATOM 696 O O . PRO A 1 96 ? -77.627 15.629 78.954 1.00 51.03 96 PRO A O 1
ATOM 699 N N . LYS A 1 97 ? -78.379 17.233 77.608 1.00 51.56 97 LYS A N 1
ATOM 700 C CA . LYS A 1 97 ? -79.631 16.524 77.260 1.00 51.56 97 LYS A CA 1
ATOM 701 C C . LYS A 1 97 ? -79.741 16.064 75.805 1.00 51.56 97 LYS A C 1
ATOM 703 O O . LYS A 1 97 ? -80.657 15.308 75.499 1.00 51.56 97 LYS A O 1
ATOM 708 N N . GLU A 1 98 ? -78.806 16.429 74.929 1.00 54.88 98 GLU A N 1
ATOM 709 C CA . GLU A 1 98 ? -78.854 16.060 73.498 1.00 54.88 98 GLU A CA 1
ATOM 710 C C . GLU A 1 98 ? -77.786 15.031 73.073 1.00 54.88 98 GLU A C 1
ATOM 712 O O . GLU A 1 98 ? -77.670 14.684 71.899 1.00 54.88 98 GLU A O 1
ATOM 717 N N . GLU A 1 99 ? -77.040 14.464 74.025 1.00 57.62 99 GLU A N 1
ATOM 718 C CA . GLU A 1 99 ? -75.911 13.555 73.758 1.00 57.62 99 GLU A CA 1
ATOM 719 C C . GLU A 1 99 ? -76.316 12.109 73.416 1.00 57.62 99 GLU A C 1
ATOM 721 O O . GLU A 1 99 ? -75.529 11.354 72.844 1.00 57.62 99 GLU A O 1
ATOM 726 N N . VAL A 1 100 ? -77.550 11.696 73.723 1.00 64.75 100 VAL A N 1
ATOM 727 C CA . VAL A 1 100 ? -77.932 10.272 73.666 1.00 64.75 100 VAL A CA 1
ATOM 728 C C . VAL A 1 100 ? -78.146 9.782 72.233 1.00 64.75 100 VAL A C 1
ATOM 730 O O . VAL A 1 100 ? -77.800 8.651 71.904 1.00 64.75 100 VAL A O 1
ATOM 733 N N . LEU A 1 101 ? -78.695 10.620 71.348 1.00 69.12 101 LEU A N 1
ATOM 734 C CA . LEU A 1 101 ? -79.036 10.209 69.982 1.00 69.12 101 LEU A CA 1
ATOM 735 C C . LEU A 1 101 ? -77.798 10.034 69.076 1.00 69.12 101 LEU A C 1
ATOM 737 O O . LEU A 1 101 ? -77.735 9.033 68.353 1.00 69.12 101 LEU A O 1
ATOM 741 N N . PRO A 1 102 ? -76.802 10.945 69.092 1.00 75.75 102 PRO A N 1
ATOM 742 C CA . PRO A 1 102 ? -75.544 10.740 68.374 1.00 75.75 102 PRO A CA 1
ATOM 743 C C . PRO A 1 102 ? -74.769 9.535 68.917 1.00 75.75 102 PRO A C 1
ATOM 745 O O . PRO A 1 102 ? -74.257 8.733 68.134 1.00 75.75 102 PRO A O 1
ATOM 748 N N . LEU A 1 103 ? -74.760 9.356 70.243 1.00 74.25 103 LEU A N 1
ATOM 749 C CA . LEU A 1 103 ? -74.102 8.231 70.905 1.00 74.25 103 LEU A CA 1
ATOM 750 C C . LEU A 1 103 ? -74.768 6.894 70.551 1.00 74.25 103 LEU A C 1
ATOM 752 O O . LEU A 1 103 ? -74.085 5.942 70.183 1.00 74.25 103 LEU A O 1
ATOM 756 N N . ALA A 1 104 ? -76.101 6.832 70.553 1.00 74.25 104 ALA A N 1
ATOM 757 C CA . ALA A 1 104 ? -76.850 5.646 70.143 1.00 74.25 104 ALA A CA 1
ATOM 758 C C . ALA A 1 104 ? -76.597 5.284 68.670 1.00 74.25 104 ALA A C 1
ATOM 760 O O . ALA A 1 104 ? -76.422 4.110 68.343 1.00 74.25 104 ALA A O 1
ATOM 761 N N . LYS A 1 105 ? -76.518 6.277 67.773 1.00 77.19 105 LYS A N 1
ATOM 762 C CA . LYS A 1 105 ? -76.176 6.047 66.358 1.00 77.19 105 LYS A CA 1
ATOM 763 C C . LYS A 1 105 ? -74.748 5.533 66.184 1.00 77.19 105 LYS A C 1
ATOM 765 O O . LYS A 1 105 ? -74.538 4.647 65.358 1.00 77.19 105 LYS A O 1
ATOM 770 N N . LEU A 1 106 ? -73.794 6.041 66.964 1.00 78.31 106 LEU A N 1
ATOM 771 C CA . LEU A 1 106 ? -72.414 5.558 66.964 1.00 78.31 106 LEU A CA 1
ATOM 772 C C . LEU A 1 106 ? -72.333 4.107 67.458 1.00 78.31 106 LEU A C 1
ATOM 774 O O . LEU A 1 106 ? -71.748 3.272 66.776 1.00 78.31 106 LEU A O 1
ATOM 778 N N . ILE A 1 107 ? -72.980 3.788 68.583 1.00 78.56 107 ILE A N 1
ATOM 779 C CA . ILE A 1 107 ? -73.011 2.432 69.157 1.00 78.56 107 ILE A CA 1
ATOM 780 C C . ILE A 1 107 ? -73.630 1.439 68.166 1.00 78.56 107 ILE A C 1
ATOM 782 O O . ILE A 1 107 ? -73.052 0.386 67.901 1.00 78.56 107 ILE A O 1
ATOM 786 N N . VAL A 1 108 ? -74.770 1.785 67.558 1.00 80.12 108 VAL A N 1
ATOM 787 C CA . VAL A 1 108 ? -75.424 0.945 66.540 1.00 80.12 108 VAL A CA 1
ATOM 788 C C . VAL A 1 108 ? -74.559 0.818 65.282 1.00 80.12 108 VAL A C 1
ATOM 790 O O . VAL A 1 108 ? -74.511 -0.255 64.681 1.00 80.12 108 VAL A O 1
ATOM 793 N N . GLY A 1 109 ? -73.856 1.883 64.886 1.00 77.50 109 GLY A N 1
ATOM 794 C CA . GLY A 1 109 ? -72.927 1.878 63.756 1.00 77.50 109 GLY A CA 1
ATOM 795 C C . GLY A 1 109 ? -71.738 0.941 63.972 1.00 77.50 109 GLY A C 1
ATOM 796 O O . GLY A 1 109 ? -71.464 0.110 63.108 1.00 77.50 109 GLY A O 1
ATOM 797 N N . VAL A 1 110 ? -71.098 1.015 65.142 1.00 77.56 110 VAL A N 1
ATOM 798 C CA . VAL A 1 110 ? -69.966 0.157 65.537 1.00 77.56 110 VAL A CA 1
ATOM 799 C C . VAL A 1 110 ? -70.404 -1.298 65.718 1.00 77.56 110 VAL A C 1
ATOM 801 O O . VAL A 1 110 ? -69.676 -2.204 65.326 1.00 77.56 110 VAL A O 1
ATOM 804 N N . ALA A 1 111 ? -71.606 -1.546 66.247 1.00 73.44 111 ALA A N 1
ATOM 805 C CA . ALA A 1 111 ? -72.138 -2.901 66.399 1.00 73.44 111 ALA A CA 1
ATOM 806 C C . ALA A 1 111 ? -72.472 -3.566 65.052 1.00 73.44 111 ALA A C 1
ATOM 808 O O . ALA A 1 111 ? -72.300 -4.773 64.897 1.00 73.44 111 ALA A O 1
ATOM 809 N N . ARG A 1 112 ? -72.967 -2.791 64.076 1.00 74.25 112 ARG A N 1
ATOM 810 C CA . ARG A 1 112 ? -73.371 -3.308 62.755 1.00 74.25 112 ARG A CA 1
ATOM 811 C C . ARG A 1 112 ? -72.227 -3.387 61.750 1.00 74.25 112 ARG A C 1
ATOM 813 O O . ARG A 1 112 ? -72.293 -4.209 60.845 1.00 74.25 112 ARG A O 1
ATOM 820 N N . ASN A 1 113 ? -71.211 -2.541 61.891 1.00 61.31 113 ASN A N 1
ATOM 821 C CA . ASN A 1 113 ? -69.985 -2.572 61.099 1.00 61.31 113 ASN A CA 1
ATOM 822 C C . ASN A 1 113 ? -68.794 -2.406 62.048 1.00 61.31 113 ASN A C 1
ATOM 824 O O . ASN A 1 113 ? -68.263 -1.297 62.169 1.00 61.31 113 ASN A O 1
ATOM 828 N N . PRO A 1 114 ? -68.396 -3.478 62.758 1.00 70.06 114 PRO A N 1
ATOM 829 C CA . PRO A 1 114 ? -67.204 -3.426 63.588 1.00 70.06 114 PRO A CA 1
ATOM 830 C C . PRO A 1 114 ? -66.007 -3.032 62.707 1.00 70.06 114 PRO A C 1
ATOM 832 O O . PRO A 1 114 ? -65.858 -3.596 61.618 1.00 70.06 114 PRO A O 1
ATOM 835 N N . PRO A 1 115 ? -65.172 -2.058 63.123 1.00 69.25 115 PRO A N 1
ATOM 836 C CA . PRO A 1 115 ? -63.983 -1.675 62.372 1.00 69.25 115 PRO A CA 1
ATOM 837 C C . PRO A 1 115 ? -63.142 -2.910 62.048 1.00 69.25 115 PRO A C 1
ATOM 839 O O . PRO A 1 115 ? -62.951 -3.769 62.913 1.00 69.25 115 PRO A O 1
ATOM 842 N N . CYS A 1 116 ? -62.646 -3.006 60.812 1.00 61.91 116 CYS A N 1
ATOM 843 C CA . CYS A 1 116 ? -61.732 -4.074 60.427 1.00 61.91 116 CYS A CA 1
ATOM 844 C C . CYS A 1 116 ? -60.545 -4.060 61.396 1.00 61.91 116 CYS A C 1
ATOM 846 O O . CYS A 1 116 ? -59.836 -3.062 61.499 1.00 61.91 116 CYS A O 1
ATOM 848 N N . ARG A 1 117 ? -60.370 -5.152 62.136 1.00 61.78 117 ARG A N 1
ATOM 849 C CA . ARG A 1 117 ? -59.286 -5.349 63.095 1.00 61.78 117 ARG A CA 1
ATOM 850 C C . ARG A 1 117 ? -57.961 -5.447 62.334 1.00 61.78 117 ARG A C 1
ATOM 852 O O . ARG A 1 117 ? -57.635 -6.498 61.795 1.00 61.78 117 ARG A O 1
ATOM 859 N N . VAL A 1 118 ? -57.266 -4.314 62.194 1.00 61.75 118 VAL A N 1
ATOM 860 C CA . VAL A 1 118 ? -56.020 -4.198 61.406 1.00 61.75 118 VAL A CA 1
ATOM 861 C C . VAL A 1 118 ? -54.838 -4.860 62.123 1.00 61.75 118 VAL A C 1
ATOM 863 O O . VAL A 1 118 ? -53.896 -5.294 61.470 1.00 61.75 118 VAL A O 1
ATOM 866 N N . ASP A 1 119 ? -54.897 -4.984 63.451 1.00 69.25 119 ASP A N 1
ATOM 867 C CA . ASP A 1 119 ? -53.805 -5.519 64.262 1.00 69.25 119 ASP A CA 1
ATOM 868 C C . ASP A 1 119 ? -54.351 -6.426 65.375 1.00 69.25 119 ASP A C 1
ATOM 870 O O . ASP A 1 119 ? -54.774 -5.978 66.444 1.00 69.25 119 ASP A O 1
ATOM 874 N N . THR A 1 120 ? -54.316 -7.735 65.117 1.00 72.88 120 THR A N 1
ATOM 875 C CA . THR A 1 120 ? -54.783 -8.781 66.037 1.00 72.88 120 THR A CA 1
ATOM 876 C C . THR A 1 120 ? -54.025 -8.795 67.369 1.00 72.88 120 THR A C 1
ATOM 878 O O . THR A 1 120 ? -54.562 -9.258 68.381 1.00 72.88 120 THR A O 1
ATOM 881 N N . ILE A 1 121 ? -52.794 -8.272 67.405 1.00 75.19 121 ILE A N 1
ATOM 882 C CA . ILE A 1 121 ? -51.966 -8.181 68.611 1.00 75.19 121 ILE A CA 1
ATOM 883 C C . ILE A 1 121 ? -52.414 -6.985 69.450 1.00 75.19 121 ILE A C 1
ATOM 885 O O . ILE A 1 121 ? -52.615 -7.131 70.660 1.00 75.19 121 ILE A O 1
ATOM 889 N N . LEU A 1 122 ? -52.618 -5.823 68.822 1.00 80.69 122 LEU A N 1
ATOM 890 C CA . LEU A 1 122 ? -53.212 -4.655 69.478 1.00 80.69 122 LEU A CA 1
ATOM 891 C C . LEU A 1 122 ? -54.599 -4.993 70.039 1.00 80.69 122 LEU A C 1
ATOM 893 O O . LEU A 1 122 ? -54.902 -4.671 71.186 1.00 80.69 122 LEU A O 1
ATOM 897 N N . ASP A 1 123 ? -55.403 -5.729 69.278 1.00 80.88 123 ASP A N 1
ATOM 898 C CA . ASP A 1 123 ? -56.734 -6.161 69.693 1.00 80.88 123 ASP A CA 1
ATOM 899 C C . ASP A 1 123 ? -56.725 -7.066 70.924 1.00 80.88 123 ASP A C 1
ATOM 901 O O . ASP A 1 123 ? -57.523 -6.863 71.839 1.00 80.88 123 ASP A O 1
ATOM 905 N N . ARG A 1 124 ? -55.813 -8.042 70.982 1.00 81.19 124 ARG A N 1
ATOM 906 C CA . ARG A 1 124 ? -55.679 -8.933 72.143 1.00 81.19 124 ARG A CA 1
ATOM 907 C C . ARG A 1 124 ? -55.238 -8.167 73.391 1.00 81.19 124 ARG A C 1
ATOM 909 O O . ARG A 1 124 ? -55.733 -8.447 74.479 1.00 81.19 124 ARG A O 1
ATOM 916 N N . ARG A 1 125 ? -54.348 -7.181 73.228 1.00 81.19 125 ARG A N 1
ATOM 917 C CA . ARG A 1 125 ? -53.868 -6.312 74.316 1.00 81.19 125 ARG A CA 1
ATOM 918 C C . ARG A 1 125 ? -54.971 -5.395 74.844 1.00 81.19 125 ARG A C 1
ATOM 920 O O . ARG A 1 125 ? -55.103 -5.246 76.056 1.00 81.19 125 ARG A O 1
ATOM 927 N N . LEU A 1 126 ? -55.785 -4.829 73.953 1.00 83.94 126 LEU A N 1
ATOM 928 C CA . LEU A 1 126 ? -56.947 -4.019 74.325 1.00 83.94 126 LEU A CA 1
ATOM 929 C C . LEU A 1 126 ? -58.050 -4.858 74.990 1.00 83.94 126 LEU A C 1
ATOM 931 O O . LEU A 1 126 ? -58.697 -4.371 75.908 1.00 83.94 126 LEU A O 1
ATOM 935 N N . GLN A 1 127 ? -58.243 -6.117 74.580 1.00 82.94 127 GLN A N 1
ATOM 936 C CA . GLN A 1 127 ? -59.201 -7.036 75.215 1.00 82.94 127 GLN A CA 1
ATOM 937 C C . GLN A 1 127 ? -58.797 -7.455 76.635 1.00 82.94 127 GLN A C 1
ATOM 939 O O . GLN A 1 127 ? -59.670 -7.710 77.458 1.00 82.94 127 GLN A O 1
ATOM 944 N N . SER A 1 128 ? -57.496 -7.538 76.926 1.00 82.88 128 SER A N 1
ATOM 945 C CA . SER A 1 128 ? -56.989 -7.837 78.273 1.00 82.88 128 SER A CA 1
ATOM 946 C C . SER A 1 128 ? -56.941 -6.624 79.205 1.00 82.88 128 SER A C 1
ATOM 948 O O . SER A 1 128 ? -56.673 -6.794 80.390 1.00 82.88 128 SER A O 1
ATOM 950 N N . ALA A 1 129 ? -57.165 -5.413 78.686 1.00 88.75 129 ALA A N 1
ATOM 951 C CA . ALA A 1 129 ? -57.130 -4.197 79.485 1.00 88.75 129 ALA A CA 1
ATOM 952 C C . ALA A 1 129 ? -58.426 -4.045 80.296 1.00 88.75 129 ALA A C 1
ATOM 954 O O . ALA A 1 129 ? -59.530 -4.033 79.755 1.00 88.75 129 ALA A O 1
ATOM 955 N N . SER A 1 130 ? -58.275 -3.900 81.606 1.00 85.50 130 SER A N 1
ATOM 956 C CA . SER A 1 130 ? -59.353 -3.737 82.586 1.00 85.50 130 SER A CA 1
ATOM 957 C C . SER A 1 130 ? -59.461 -2.306 83.123 1.00 85.50 130 SER A C 1
ATOM 959 O O . SER A 1 130 ? -60.454 -1.949 83.757 1.00 85.50 130 SER A O 1
ATOM 961 N N . SER A 1 131 ? -58.463 -1.463 82.840 1.00 87.56 131 SER A N 1
ATOM 962 C CA . SER A 1 131 ? -58.423 -0.061 83.254 1.00 87.56 131 SER A CA 1
ATOM 963 C C . SER A 1 131 ? -58.067 0.879 82.101 1.00 87.56 131 SER A C 1
ATOM 965 O O . SER A 1 131 ? -57.398 0.501 81.140 1.00 87.56 131 SER A O 1
ATOM 967 N N . LEU A 1 132 ? -58.477 2.147 82.210 1.00 83.38 132 LEU A N 1
ATOM 968 C CA . LEU A 1 132 ? -58.141 3.182 81.224 1.00 83.38 132 LEU A CA 1
ATOM 969 C C . LEU A 1 132 ? -56.617 3.351 81.060 1.00 83.38 132 LEU A C 1
ATOM 971 O O . LEU A 1 132 ? -56.137 3.588 79.954 1.00 83.38 132 LEU A O 1
ATOM 975 N N . GLY A 1 133 ? -55.856 3.178 82.147 1.00 84.75 133 GLY A N 1
ATOM 976 C CA . GLY A 1 133 ? -54.393 3.188 82.116 1.00 84.75 133 GLY A CA 1
ATOM 977 C C . GLY A 1 133 ? -53.809 2.028 81.304 1.00 84.75 133 GLY A C 1
ATOM 978 O O . GLY A 1 133 ? -52.882 2.236 80.524 1.00 84.75 133 GLY A O 1
ATOM 979 N N . GLU A 1 134 ? -54.389 0.831 81.409 1.00 86.31 134 GLU A N 1
ATOM 980 C CA . GLU A 1 134 ? -54.000 -0.338 80.608 1.00 86.31 134 GLU A CA 1
ATOM 981 C C . GLU A 1 134 ? -54.390 -0.192 79.136 1.00 86.31 134 GLU A C 1
ATOM 983 O O . GLU A 1 134 ? -53.628 -0.609 78.268 1.00 86.31 134 GLU A O 1
ATOM 988 N N . VAL A 1 135 ? -55.524 0.450 78.834 1.00 83.38 135 VAL A N 1
ATOM 989 C CA . VAL A 1 135 ? -55.929 0.771 77.454 1.00 83.38 135 VAL A CA 1
ATOM 990 C C . VAL A 1 135 ? -54.932 1.733 76.810 1.00 83.38 135 VAL A C 1
ATOM 992 O O . VAL A 1 135 ? -54.491 1.499 75.685 1.00 83.38 135 VAL A O 1
ATOM 995 N N . LEU A 1 136 ? -54.527 2.787 77.524 1.00 82.31 136 LEU A N 1
ATOM 996 C CA . LEU A 1 136 ? -53.519 3.734 77.040 1.00 82.31 136 LEU A CA 1
ATOM 997 C C . LEU A 1 136 ? -52.150 3.060 76.879 1.00 82.31 136 LEU A C 1
ATOM 999 O O . LEU A 1 136 ? -51.498 3.234 75.852 1.00 82.31 136 LEU A O 1
ATOM 1003 N N . ALA A 1 137 ? -51.739 2.223 77.833 1.00 82.12 137 ALA A N 1
ATOM 1004 C CA . ALA A 1 137 ? -50.512 1.438 77.715 1.00 82.12 137 ALA A CA 1
ATOM 1005 C C . ALA A 1 137 ? -50.572 0.445 76.536 1.00 82.12 137 ALA A C 1
ATOM 1007 O O . ALA A 1 137 ? -49.590 0.273 75.813 1.00 82.12 137 ALA A O 1
ATOM 1008 N N . ALA A 1 138 ? -51.725 -0.181 76.290 1.00 83.06 138 ALA A N 1
ATOM 1009 C CA . ALA A 1 138 ? -51.953 -1.072 75.157 1.00 83.06 138 ALA A CA 1
ATOM 1010 C C . ALA A 1 138 ? -51.905 -0.326 73.811 1.00 83.06 138 ALA A C 1
ATOM 1012 O O . ALA A 1 138 ? -51.290 -0.813 72.865 1.00 83.06 138 ALA A O 1
ATOM 1013 N N . ALA A 1 139 ? -52.483 0.872 73.738 1.00 79.00 139 ALA A N 1
ATOM 1014 C CA . ALA A 1 139 ? -52.480 1.700 72.534 1.00 79.00 139 ALA A CA 1
ATOM 1015 C C . ALA A 1 139 ? -51.097 2.293 72.211 1.00 79.00 139 ALA A C 1
ATOM 1017 O O . ALA A 1 139 ? -50.773 2.482 71.042 1.00 79.00 139 ALA A O 1
ATOM 1018 N N . ILE A 1 140 ? -50.282 2.578 73.234 1.00 77.44 140 ILE A N 1
ATOM 1019 C CA . ILE A 1 140 ? -48.975 3.232 73.071 1.00 77.44 140 ILE A CA 1
ATOM 1020 C C . ILE A 1 140 ? -47.829 2.220 72.958 1.00 77.44 140 ILE A C 1
ATOM 1022 O O . ILE A 1 140 ? -46.806 2.548 72.353 1.00 77.44 140 ILE A O 1
ATOM 1026 N N . ALA A 1 141 ? -47.935 1.003 73.524 1.00 73.56 141 ALA A N 1
ATOM 1027 C CA . ALA A 1 141 ? -46.754 0.137 73.501 1.00 73.56 141 ALA A CA 1
ATOM 1028 C C . ALA A 1 141 ? -46.405 -0.301 72.066 1.00 73.56 141 ALA A C 1
ATOM 1030 O O . ALA A 1 141 ? -47.303 -0.748 71.338 1.00 73.56 141 ALA A O 1
ATOM 1031 N N . PRO A 1 142 ? -45.114 -0.198 71.688 1.00 66.44 142 PRO A N 1
ATOM 1032 C CA . PRO A 1 142 ? -44.666 -0.353 70.313 1.00 66.44 142 PRO A CA 1
ATOM 1033 C C . PRO A 1 142 ? -45.153 -1.655 69.687 1.00 66.44 142 PRO A C 1
ATOM 1035 O O . PRO A 1 142 ? -45.020 -2.726 70.285 1.00 66.44 142 PRO A O 1
ATOM 1038 N N . VAL A 1 143 ? -45.671 -1.563 68.462 1.00 63.94 143 VAL A N 1
ATOM 1039 C CA . VAL A 1 143 ? -45.943 -2.721 67.609 1.00 63.94 143 VAL A CA 1
ATOM 1040 C C . VAL A 1 143 ? -44.609 -3.416 67.353 1.00 63.94 143 VAL A C 1
ATOM 1042 O O . VAL A 1 143 ? -43.808 -2.989 66.526 1.00 63.94 143 VAL A O 1
ATOM 1045 N N . ARG A 1 144 ? -44.329 -4.479 68.105 1.00 60.44 144 ARG A N 1
ATOM 1046 C CA . ARG A 1 144 ? -43.255 -5.410 67.773 1.00 60.44 144 ARG A CA 1
ATOM 1047 C C . ARG A 1 144 ? -43.833 -6.442 66.826 1.00 60.44 144 ARG A C 1
ATOM 1049 O O . ARG A 1 144 ? -44.126 -7.562 67.234 1.00 60.44 144 ARG A O 1
ATOM 1056 N N . THR A 1 145 ? -44.017 -6.055 65.562 1.00 58.62 145 THR A N 1
ATOM 1057 C CA . THR A 1 145 ? -44.016 -7.048 64.484 1.00 58.62 145 THR A CA 1
ATOM 1058 C C . THR A 1 145 ? -42.750 -7.878 64.680 1.00 58.62 145 THR A C 1
ATOM 1060 O O . THR A 1 145 ? -41.677 -7.272 64.783 1.00 58.62 145 THR A O 1
ATOM 1063 N N . PRO A 1 146 ? -42.839 -9.213 64.826 1.00 54.59 146 PRO A N 1
ATOM 1064 C CA . PRO A 1 146 ? -41.658 -10.043 64.951 1.00 54.59 146 PRO A CA 1
ATOM 1065 C C . PRO A 1 146 ? -40.749 -9.708 63.781 1.00 54.59 146 PRO A C 1
ATOM 1067 O O . PRO A 1 146 ? -41.104 -9.924 62.626 1.00 54.59 146 PRO A O 1
ATOM 1070 N N . LEU A 1 147 ? -39.581 -9.163 64.099 1.00 54.09 147 LEU A N 1
ATOM 1071 C CA . LEU A 1 147 ? -38.495 -8.897 63.167 1.00 54.09 147 LEU A CA 1
ATOM 1072 C C . LEU A 1 147 ? -37.856 -10.223 62.704 1.00 54.09 147 LEU A C 1
ATOM 1074 O O . LEU A 1 147 ? -36.656 -10.276 62.472 1.00 54.09 147 LEU A O 1
ATOM 1078 N N . HIS A 1 148 ? -38.622 -11.322 62.665 1.00 61.19 148 HIS A N 1
ATOM 1079 C CA . HIS A 1 148 ? -38.209 -12.494 61.917 1.00 61.19 148 HIS A CA 1
ATOM 1080 C C . HIS A 1 148 ? -38.260 -12.039 60.466 1.00 61.19 148 HIS A C 1
ATOM 1082 O O . HIS A 1 148 ? -39.252 -11.445 60.027 1.00 61.19 148 HIS A O 1
ATOM 1088 N N . GLU A 1 149 ? -37.150 -12.178 59.761 1.00 59.88 149 GLU A N 1
ATOM 1089 C CA . GLU A 1 149 ? -37.155 -11.914 58.338 1.00 59.88 149 GLU A CA 1
ATOM 1090 C C . GLU A 1 149 ? -38.219 -12.832 57.745 1.00 59.88 149 GLU A C 1
ATOM 1092 O O . GLU A 1 149 ? -38.160 -14.048 57.923 1.00 59.88 149 GLU A O 1
ATOM 1097 N N . SER A 1 150 ? -39.255 -12.253 57.137 1.00 81.00 150 SER A N 1
ATOM 1098 C CA . SER A 1 150 ? -40.155 -13.067 56.339 1.00 81.00 150 SER A CA 1
ATOM 1099 C C . SER A 1 150 ? -39.316 -13.759 55.265 1.00 81.00 150 SER A C 1
ATOM 1101 O O . SER A 1 150 ? -38.303 -13.220 54.815 1.00 81.00 150 SER A O 1
ATOM 1103 N N . GLU A 1 151 ? -39.740 -14.941 54.836 1.00 87.00 151 GLU A N 1
ATOM 1104 C CA . GLU A 1 151 ? -39.097 -15.678 53.742 1.00 87.00 151 GLU A CA 1
ATOM 1105 C C . GLU A 1 151 ? -38.891 -14.788 52.496 1.00 87.00 151 GLU A C 1
ATOM 1107 O O . GLU A 1 151 ? -37.861 -14.853 51.830 1.00 87.00 151 GLU A O 1
ATOM 1112 N N . GLU A 1 152 ? -39.812 -13.845 52.269 1.00 88.00 152 GLU A N 1
ATOM 1113 C CA . GLU A 1 152 ? -39.716 -12.802 51.245 1.00 88.00 152 GLU A CA 1
ATOM 1114 C C . GLU A 1 152 ? -38.543 -11.825 51.456 1.00 88.00 152 GLU A C 1
ATOM 1116 O O . GLU A 1 152 ? -37.863 -11.482 50.493 1.00 88.00 152 GLU A O 1
ATOM 1121 N N . MET A 1 153 ? -38.259 -11.377 52.688 1.00 90.88 153 MET A N 1
ATOM 1122 C CA . MET A 1 153 ? -37.101 -10.507 52.948 1.00 90.88 153 MET A CA 1
ATOM 1123 C C . MET A 1 153 ? -35.778 -11.239 52.732 1.00 90.88 153 MET A C 1
ATOM 1125 O O . MET A 1 153 ? -34.852 -10.647 52.180 1.00 90.88 153 MET A O 1
ATOM 1129 N N . ILE A 1 154 ? -35.692 -12.506 53.142 1.00 90.56 154 ILE A N 1
ATOM 1130 C CA . ILE A 1 154 ? -34.501 -13.337 52.920 1.00 90.56 154 ILE A CA 1
ATOM 1131 C C . ILE A 1 154 ? -34.277 -13.496 51.411 1.00 90.56 154 ILE A C 1
ATOM 1133 O O . ILE A 1 154 ? -33.203 -13.169 50.910 1.00 90.56 154 ILE A O 1
ATOM 1137 N N . SER A 1 155 ? -35.328 -13.862 50.669 1.00 94.12 155 SER A N 1
ATOM 1138 C CA . SER A 1 155 ? -35.277 -13.989 49.209 1.00 94.12 155 SER A CA 1
ATOM 1139 C C . SER A 1 155 ? -34.858 -12.690 48.514 1.00 94.12 155 SER A C 1
ATOM 1141 O O . SER A 1 155 ? -34.040 -12.725 47.595 1.00 94.12 155 SER A O 1
ATOM 1143 N N . LEU A 1 156 ? -35.364 -11.536 48.959 1.00 95.62 156 LEU A N 1
ATOM 1144 C CA . LEU A 1 156 ? -34.963 -10.242 48.406 1.00 95.62 156 LEU A CA 1
ATOM 1145 C C . LEU A 1 156 ? -33.495 -9.912 48.696 1.00 95.62 156 LEU A C 1
ATOM 1147 O O . LEU A 1 156 ? -32.828 -9.361 47.824 1.00 95.62 156 LEU A O 1
ATOM 1151 N N . ARG A 1 157 ? -32.971 -10.234 49.885 1.00 96.25 157 ARG A N 1
ATOM 1152 C CA . ARG A 1 157 ? -31.543 -10.034 50.193 1.00 96.25 157 ARG A CA 1
ATOM 1153 C C . ARG A 1 157 ? -30.655 -10.915 49.320 1.00 96.25 157 ARG A C 1
ATOM 1155 O O . ARG A 1 157 ? -29.661 -10.416 48.796 1.00 96.25 157 ARG A O 1
ATOM 1162 N N . ASP A 1 158 ? -31.033 -12.176 49.130 1.00 96.88 158 ASP A N 1
ATOM 1163 C CA . ASP A 1 158 ? -30.304 -13.104 48.262 1.00 96.88 158 ASP A CA 1
ATOM 1164 C C . ASP A 1 158 ? -30.312 -12.619 46.809 1.00 96.88 158 ASP A C 1
ATOM 1166 O O . ASP A 1 158 ? -29.282 -12.643 46.134 1.00 96.88 158 ASP A O 1
ATOM 1170 N N . GLU A 1 159 ? -31.453 -12.117 46.332 1.00 98.25 159 GLU A N 1
ATOM 1171 C CA . GLU A 1 159 ? -31.554 -11.558 44.986 1.00 98.25 159 GLU A CA 1
ATOM 1172 C C . GLU A 1 159 ? -30.729 -10.277 44.832 1.00 98.25 159 GLU A C 1
ATOM 1174 O O . GLU A 1 159 ? -30.034 -10.111 43.831 1.00 98.25 159 GLU A O 1
ATOM 1179 N N . VAL A 1 160 ? -30.730 -9.398 45.840 1.00 98.25 160 VAL A N 1
ATOM 1180 C CA . VAL A 1 160 ? -29.854 -8.216 45.872 1.00 98.25 160 VAL A CA 1
ATOM 1181 C C . VAL A 1 160 ? -28.384 -8.628 45.825 1.00 98.25 160 VAL A C 1
ATOM 1183 O O . VAL A 1 160 ? -27.637 -8.043 45.044 1.00 98.25 160 VAL A O 1
ATOM 1186 N N . SER A 1 161 ? -27.972 -9.641 46.592 1.00 98.62 161 SER A N 1
ATOM 1187 C CA . SER A 1 161 ? -26.596 -10.155 46.556 1.00 98.62 161 SER A CA 1
ATOM 1188 C C . SER A 1 161 ? -26.241 -10.681 45.165 1.00 98.62 161 SER A C 1
ATOM 1190 O O . SER A 1 161 ? -25.212 -10.311 44.605 1.00 98.62 161 SER A O 1
ATOM 1192 N N . ARG A 1 162 ? -27.133 -11.470 44.554 1.00 98.75 162 ARG A N 1
ATOM 1193 C CA . ARG A 1 162 ? -26.949 -11.994 43.194 1.00 98.75 162 ARG A CA 1
ATOM 1194 C C . ARG A 1 162 ? -26.822 -10.871 42.164 1.00 98.75 162 ARG A C 1
ATOM 1196 O O . ARG A 1 162 ? -25.956 -10.928 41.294 1.00 98.75 162 ARG A O 1
ATOM 1203 N N . CYS A 1 163 ? -27.675 -9.852 42.257 1.00 98.69 163 CYS A N 1
ATOM 1204 C CA . CYS A 1 163 ? -27.643 -8.694 41.368 1.00 98.69 163 CYS A CA 1
ATOM 1205 C C . CYS A 1 163 ? -26.348 -7.894 41.542 1.00 98.69 163 CYS A C 1
ATOM 1207 O O . CYS A 1 163 ? -25.777 -7.440 40.556 1.00 98.69 163 CYS A O 1
ATOM 1209 N N . GLN A 1 164 ? -25.863 -7.734 42.773 1.00 98.81 164 GLN A N 1
ATOM 1210 C CA . GLN A 1 164 ? -24.591 -7.064 43.049 1.00 98.81 164 GLN A CA 1
ATOM 1211 C C . GLN A 1 164 ? -23.411 -7.809 42.421 1.00 98.81 164 GLN A C 1
ATOM 1213 O O . GLN A 1 164 ? -22.575 -7.175 41.775 1.00 98.81 164 GLN A O 1
ATOM 1218 N N . ASP A 1 165 ? -23.377 -9.136 42.539 1.00 98.69 165 ASP A N 1
ATOM 1219 C CA . ASP A 1 165 ? -22.336 -9.957 41.915 1.00 98.69 165 ASP A CA 1
ATOM 1220 C C . ASP A 1 165 ? -22.372 -9.841 40.383 1.00 98.69 165 ASP A C 1
ATOM 1222 O O . ASP A 1 165 ? -21.331 -9.686 39.745 1.00 98.69 165 ASP A O 1
ATOM 1226 N N . GLN A 1 166 ? -23.569 -9.840 39.785 1.00 98.75 166 GLN A N 1
ATOM 1227 C CA . GLN A 1 166 ? -23.742 -9.652 38.340 1.00 98.75 166 GLN A CA 1
ATOM 1228 C C . GLN A 1 166 ? -23.319 -8.260 37.862 1.00 98.75 166 GLN A C 1
ATOM 1230 O O . GLN A 1 166 ? -22.699 -8.144 36.807 1.00 98.75 166 GLN A O 1
ATOM 1235 N N . VAL A 1 167 ? -23.643 -7.204 38.616 1.00 98.81 167 VAL A N 1
ATOM 1236 C CA . VAL A 1 167 ? -23.211 -5.835 38.293 1.00 98.81 167 VAL A CA 1
ATOM 1237 C C . VAL A 1 167 ? -21.693 -5.752 38.316 1.00 98.81 167 VAL A C 1
ATOM 1239 O O . VAL A 1 167 ? -21.106 -5.231 37.373 1.00 98.81 167 VAL A O 1
ATOM 1242 N N . LYS A 1 168 ? -21.054 -6.323 39.338 1.00 98.75 168 LYS A N 1
ATOM 1243 C CA . LYS A 1 168 ? -19.598 -6.308 39.456 1.00 98.75 168 LYS A CA 1
ATOM 1244 C C . LYS A 1 168 ? -18.911 -7.075 38.323 1.00 98.75 168 LYS A C 1
ATOM 1246 O O . LYS A 1 168 ? -17.974 -6.564 37.720 1.00 98.75 168 LYS A O 1
ATOM 1251 N N . ASP A 1 169 ? -19.419 -8.254 37.970 1.00 98.75 169 ASP A N 1
ATOM 1252 C CA . ASP A 1 169 ? -18.933 -9.016 36.811 1.00 98.75 169 ASP A CA 1
ATOM 1253 C C . ASP A 1 169 ? -19.120 -8.245 35.489 1.00 98.75 169 ASP A C 1
ATOM 1255 O O . ASP A 1 169 ? -18.230 -8.229 34.636 1.00 98.75 169 ASP A O 1
ATOM 1259 N N . ALA A 1 170 ? -20.253 -7.557 35.312 1.00 98.62 170 ALA A N 1
ATOM 1260 C CA . ALA A 1 170 ? -20.494 -6.722 34.138 1.00 98.62 170 ALA A CA 1
ATOM 1261 C C . ALA A 1 170 ? -19.565 -5.495 34.082 1.00 98.62 170 ALA A C 1
ATOM 1263 O O . ALA A 1 170 ? -19.097 -5.142 32.998 1.00 98.62 170 ALA A O 1
ATOM 1264 N N . GLU A 1 171 ? -19.273 -4.865 35.222 1.00 98.69 171 GLU A N 1
ATOM 1265 C CA . GLU A 1 171 ? -18.305 -3.768 35.335 1.00 98.69 171 GLU A CA 1
ATOM 1266 C C . GLU A 1 171 ? -16.894 -4.226 34.945 1.00 98.69 171 GLU A C 1
ATOM 1268 O O . GLU A 1 171 ? -16.242 -3.574 34.124 1.00 98.69 171 GLU A O 1
ATOM 1273 N N . ASP A 1 172 ? -16.453 -5.380 35.449 1.00 98.75 172 ASP A N 1
ATOM 1274 C CA . ASP A 1 172 ? -15.148 -5.959 35.115 1.00 98.75 172 ASP A CA 1
ATOM 1275 C C . ASP A 1 172 ? -15.052 -6.292 33.615 1.00 98.75 172 ASP A C 1
ATOM 1277 O O . ASP A 1 172 ? -14.060 -5.967 32.950 1.00 98.75 172 ASP A O 1
ATOM 1281 N N . LYS A 1 173 ? -16.112 -6.870 33.034 1.00 98.81 173 LYS A N 1
ATOM 1282 C CA . LYS A 1 173 ? -16.199 -7.127 31.586 1.00 98.81 173 LYS A CA 1
ATOM 1283 C C . LYS A 1 173 ? -16.165 -5.839 30.771 1.00 98.81 173 LYS A C 1
ATOM 1285 O O . LYS A 1 173 ? -15.454 -5.776 29.768 1.00 98.81 173 LYS A O 1
ATOM 1290 N N . LEU A 1 174 ? -16.889 -4.806 31.201 1.00 98.81 174 LEU A N 1
ATOM 1291 C CA . LEU A 1 174 ? -16.889 -3.509 30.529 1.00 98.81 174 LEU A CA 1
ATOM 1292 C C . LEU A 1 174 ? -15.499 -2.864 30.563 1.00 98.81 174 LEU A C 1
ATOM 1294 O O . LEU A 1 174 ? -15.078 -2.283 29.563 1.00 98.81 174 LEU A O 1
ATOM 1298 N N . ALA A 1 175 ? -14.763 -2.998 31.667 1.00 98.81 175 ALA A N 1
ATOM 1299 C CA . ALA A 1 175 ? -13.391 -2.507 31.768 1.00 98.81 175 ALA A CA 1
ATOM 1300 C C . ALA A 1 175 ? -12.453 -3.207 30.766 1.00 98.81 175 ALA A C 1
ATOM 1302 O O . ALA A 1 175 ? -11.641 -2.547 30.109 1.00 98.81 175 ALA A O 1
ATOM 1303 N N . ILE A 1 176 ? -12.592 -4.528 30.599 1.00 98.75 176 ILE A N 1
ATOM 1304 C CA . ILE A 1 176 ? -11.827 -5.301 29.607 1.00 98.75 176 ILE A CA 1
ATOM 1305 C C . ILE A 1 176 ? -12.178 -4.850 28.184 1.00 98.75 176 ILE A C 1
ATOM 1307 O O . ILE A 1 176 ? -11.275 -4.528 27.408 1.00 98.75 176 ILE A O 1
ATOM 1311 N N . GLU A 1 177 ? -13.468 -4.780 27.853 1.00 98.81 177 GLU A N 1
ATOM 1312 C CA . GLU A 1 177 ? -13.949 -4.341 26.537 1.00 98.81 177 GLU A CA 1
ATOM 1313 C C . GLU A 1 177 ? -13.488 -2.920 26.203 1.00 98.81 177 GLU A C 1
ATOM 1315 O O . GLU A 1 177 ? -13.038 -2.652 25.088 1.00 98.81 177 GLU A O 1
ATOM 1320 N N . PHE A 1 178 ? -13.508 -2.009 27.177 1.00 98.81 178 PHE A N 1
ATOM 1321 C CA . PHE A 1 178 ? -12.998 -0.654 26.989 1.00 98.81 178 PHE A CA 1
ATOM 1322 C C . PHE A 1 178 ? -11.505 -0.661 26.639 1.00 98.81 178 PHE A C 1
ATOM 1324 O O . PHE A 1 178 ? -11.086 -0.011 25.680 1.00 98.81 178 PHE A O 1
ATOM 1331 N N . GLY A 1 179 ? -10.707 -1.464 27.348 1.00 98.81 179 GLY A N 1
ATOM 1332 C CA . GLY A 1 179 ? -9.288 -1.636 27.046 1.00 98.81 179 GLY A CA 1
ATOM 1333 C C . GLY A 1 179 ? -9.033 -2.230 25.656 1.00 98.81 179 GLY A C 1
ATOM 1334 O O . GLY A 1 179 ? -8.108 -1.802 24.959 1.00 98.81 179 GLY A O 1
ATOM 1335 N N . LEU A 1 180 ? -9.849 -3.195 25.222 1.00 98.75 180 LEU A N 1
ATOM 1336 C CA . LEU A 1 180 ? -9.773 -3.759 23.872 1.00 98.75 180 LEU A CA 1
ATOM 1337 C C . LEU A 1 180 ? -10.156 -2.729 22.808 1.00 98.75 180 LEU A C 1
ATOM 1339 O O . LEU A 1 180 ? -9.445 -2.603 21.810 1.00 98.75 180 LEU A O 1
ATOM 1343 N N . ARG A 1 181 ? -11.208 -1.939 23.040 1.00 98.81 181 ARG A N 1
ATOM 1344 C CA . ARG A 1 181 ? -11.631 -0.861 22.140 1.00 98.81 181 ARG A CA 1
ATOM 1345 C C . ARG A 1 181 ? -10.543 0.195 21.969 1.00 98.81 181 ARG A C 1
ATOM 1347 O O . ARG A 1 181 ? -10.240 0.550 20.835 1.00 98.81 181 ARG A O 1
ATOM 1354 N N . THR A 1 182 ? -9.910 0.643 23.054 1.00 98.75 182 THR A N 1
ATOM 1355 C CA . THR A 1 182 ? -8.786 1.590 22.975 1.00 98.75 182 THR A CA 1
ATOM 1356 C C . THR A 1 182 ? -7.630 1.014 22.158 1.00 98.75 182 THR A C 1
ATOM 1358 O O . THR A 1 182 ? -7.061 1.704 21.314 1.00 98.75 182 THR A O 1
ATOM 1361 N N . LYS A 1 183 ? -7.293 -0.268 22.347 1.00 98.75 183 LYS A N 1
ATOM 1362 C CA . LYS A 1 183 ? -6.262 -0.932 21.530 1.00 98.75 183 LYS A CA 1
ATOM 1363 C C . LYS A 1 183 ? -6.654 -0.999 20.057 1.00 98.75 183 LYS A C 1
ATOM 1365 O O . LYS A 1 183 ? -5.828 -0.683 19.206 1.00 98.75 183 LYS A O 1
ATOM 1370 N N . ALA A 1 184 ? -7.892 -1.382 19.754 1.00 98.81 184 ALA A N 1
ATOM 1371 C CA . ALA A 1 184 ? -8.395 -1.442 18.385 1.00 98.81 184 ALA A CA 1
ATOM 1372 C C . ALA A 1 184 ? -8.354 -0.065 17.702 1.00 98.81 184 ALA A C 1
ATOM 1374 O O . ALA A 1 184 ? -7.929 0.036 16.553 1.00 98.81 184 ALA A O 1
ATOM 1375 N N . GLU A 1 185 ? -8.717 0.999 18.417 1.00 98.75 185 GLU A N 1
ATOM 1376 C CA . GLU A 1 185 ? -8.643 2.376 17.923 1.00 98.75 185 GLU A CA 1
ATOM 1377 C C . GLU A 1 185 ? -7.199 2.807 17.618 1.00 98.75 185 GLU A C 1
ATOM 1379 O O . GLU A 1 185 ? -6.924 3.351 16.546 1.00 98.75 185 GLU A O 1
ATOM 1384 N N . MET A 1 186 ? -6.247 2.487 18.500 1.00 98.69 186 MET A N 1
ATOM 1385 C CA . MET A 1 186 ? -4.823 2.727 18.236 1.00 98.69 186 MET A CA 1
ATOM 1386 C C . MET A 1 186 ? -4.328 1.960 17.003 1.00 98.69 186 MET A C 1
ATOM 1388 O O . MET A 1 186 ? -3.613 2.520 16.177 1.00 98.69 186 MET A O 1
ATOM 1392 N N . PHE A 1 187 ? -4.736 0.700 16.824 1.00 98.75 187 PHE A N 1
ATOM 1393 C CA . PHE A 1 187 ? -4.380 -0.055 15.619 1.00 98.75 187 PHE A CA 1
ATOM 1394 C C . PHE A 1 187 ? -4.985 0.550 14.351 1.00 98.75 187 PHE A C 1
ATOM 1396 O O . PHE A 1 187 ? -4.302 0.624 13.334 1.00 98.75 187 PHE A O 1
ATOM 1403 N N . CYS A 1 188 ? -6.234 1.015 14.398 1.00 98.69 188 CYS A N 1
ATOM 1404 C CA . CYS A 1 188 ? -6.882 1.638 13.244 1.00 98.69 188 CYS A CA 1
ATOM 1405 C C . CYS A 1 188 ? -6.211 2.961 12.857 1.00 98.69 188 CYS A C 1
ATOM 1407 O O . CYS A 1 188 ? -5.994 3.216 11.670 1.00 98.69 188 CYS A O 1
ATOM 1409 N N . THR A 1 189 ? -5.857 3.791 13.841 1.00 98.75 189 THR A N 1
ATOM 1410 C CA . THR A 1 189 ? -5.131 5.044 13.586 1.00 98.75 189 THR A CA 1
ATOM 1411 C C . THR A 1 189 ? -3.739 4.766 13.024 1.00 98.75 189 THR A C 1
ATOM 1413 O O . THR A 1 189 ? -3.380 5.354 12.007 1.00 98.75 189 THR A O 1
ATOM 1416 N N . GLN A 1 190 ? -3.007 3.801 13.588 1.00 98.75 190 GLN A N 1
ATOM 1417 C CA . GLN A 1 190 ? -1.701 3.386 13.073 1.00 98.75 190 GLN A CA 1
ATOM 1418 C C . GLN A 1 190 ? -1.787 2.861 11.634 1.00 98.75 190 GLN A C 1
ATOM 1420 O O . GLN A 1 190 ? -1.084 3.359 10.759 1.00 98.75 190 GLN A O 1
ATOM 1425 N N . ALA A 1 191 ? -2.697 1.924 11.360 1.00 98.62 191 ALA A N 1
ATOM 1426 C CA . ALA A 1 191 ? -2.885 1.371 10.020 1.00 98.62 191 ALA A CA 1
ATOM 1427 C C . ALA A 1 191 ? -3.274 2.451 8.995 1.00 98.62 191 ALA A C 1
ATOM 1429 O O . ALA A 1 191 ? -2.826 2.410 7.851 1.00 98.62 191 ALA A O 1
ATOM 1430 N N . SER A 1 192 ? -4.068 3.445 9.406 1.00 98.75 192 SER A N 1
ATOM 1431 C CA . SER A 1 192 ? -4.429 4.583 8.550 1.00 98.75 192 SER A CA 1
ATOM 1432 C C . SER A 1 192 ? -3.222 5.473 8.243 1.00 98.75 192 SER A C 1
ATOM 1434 O O . SER A 1 192 ? -3.042 5.900 7.102 1.00 98.75 192 SER A O 1
ATOM 1436 N N . CYS A 1 193 ? -2.371 5.736 9.237 1.00 98.75 193 CYS A N 1
ATOM 1437 C CA . CYS A 1 193 ? -1.121 6.470 9.047 1.00 98.75 193 CYS A CA 1
ATOM 1438 C C . CYS A 1 193 ? -0.171 5.726 8.098 1.00 98.75 193 CYS A C 1
ATOM 1440 O O . CYS A 1 193 ? 0.338 6.331 7.152 1.00 98.75 193 CYS A O 1
ATOM 1442 N N . ASP A 1 194 ? 0.009 4.420 8.297 1.00 98.81 194 ASP A N 1
ATOM 1443 C CA . ASP A 1 194 ? 0.880 3.581 7.467 1.00 98.81 194 ASP A CA 1
ATOM 1444 C C . ASP A 1 194 ? 0.375 3.503 6.021 1.00 98.81 194 ASP A C 1
ATOM 1446 O O . ASP A 1 194 ? 1.154 3.647 5.077 1.00 98.81 194 ASP A O 1
ATOM 1450 N N . PHE A 1 195 ? -0.940 3.355 5.829 1.00 98.69 195 PHE A N 1
ATOM 1451 C CA . PHE A 1 195 ? -1.557 3.384 4.505 1.00 98.69 195 PHE A CA 1
ATOM 1452 C C . PHE A 1 195 ? -1.305 4.715 3.788 1.00 98.69 195 PHE A C 1
ATOM 1454 O O . PHE A 1 195 ? -0.914 4.728 2.619 1.00 98.69 195 PHE A O 1
AT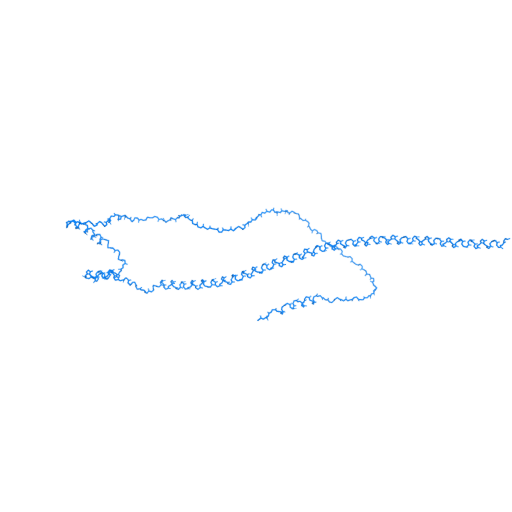OM 1461 N N . ASN A 1 196 ? -1.483 5.841 4.483 1.00 98.69 196 ASN A N 1
ATOM 1462 C CA . ASN A 1 196 ? -1.233 7.162 3.909 1.00 98.69 196 ASN A CA 1
ATOM 1463 C C . ASN A 1 196 ? 0.248 7.355 3.550 1.00 98.69 196 ASN A C 1
ATOM 1465 O O . ASN A 1 196 ? 0.554 7.883 2.480 1.00 98.69 196 ASN A O 1
ATOM 1469 N N . ALA A 1 197 ? 1.168 6.883 4.396 1.00 98.75 197 ALA A N 1
ATOM 1470 C CA . ALA A 1 197 ? 2.598 6.907 4.103 1.00 98.75 197 ALA A CA 1
ATOM 1471 C C . ALA A 1 197 ? 2.930 6.082 2.848 1.00 98.75 197 ALA A C 1
ATOM 1473 O O . ALA A 1 197 ? 3.568 6.593 1.926 1.00 98.75 197 ALA A O 1
ATOM 1474 N N . ALA A 1 198 ? 2.422 4.849 2.762 1.00 98.81 198 ALA A N 1
ATOM 1475 C CA . ALA A 1 198 ? 2.615 3.978 1.604 1.00 98.81 198 ALA A CA 1
ATOM 1476 C C . ALA A 1 198 ? 2.013 4.573 0.318 1.00 98.81 198 ALA A C 1
ATOM 1478 O O . ALA A 1 198 ? 2.639 4.525 -0.744 1.00 98.81 198 ALA A O 1
ATOM 1479 N N . SER A 1 199 ? 0.827 5.179 0.411 1.00 98.81 199 SER A N 1
ATOM 1480 C CA . SER A 1 199 ? 0.170 5.873 -0.701 1.00 98.81 199 SER A CA 1
ATOM 1481 C C . SER A 1 199 ? 1.023 7.031 -1.233 1.00 98.81 199 SER A C 1
ATOM 1483 O O . SER A 1 199 ? 1.222 7.152 -2.445 1.00 98.81 199 SER A O 1
ATOM 1485 N N . ASN A 1 200 ? 1.610 7.833 -0.339 1.00 98.75 200 ASN A N 1
ATOM 1486 C CA . ASN A 1 200 ? 2.498 8.935 -0.715 1.00 98.75 200 ASN A CA 1
ATOM 1487 C C . ASN A 1 200 ? 3.777 8.433 -1.401 1.00 98.75 200 ASN A C 1
ATOM 1489 O O . ASN A 1 200 ? 4.169 8.971 -2.439 1.00 98.75 200 ASN A O 1
ATOM 1493 N N . THR A 1 201 ? 4.396 7.370 -0.880 1.00 98.81 201 THR A N 1
ATOM 1494 C CA . THR A 1 201 ? 5.558 6.738 -1.522 1.00 98.81 201 THR A CA 1
ATOM 1495 C C . THR A 1 201 ? 5.209 6.217 -2.915 1.00 98.81 201 THR A C 1
ATOM 1497 O O . THR A 1 201 ? 5.931 6.492 -3.872 1.00 98.81 201 THR A O 1
ATOM 1500 N N . LEU A 1 202 ? 4.076 5.524 -3.064 1.00 98.81 202 LEU A N 1
ATOM 1501 C CA . LEU A 1 202 ? 3.611 5.032 -4.362 1.00 98.81 202 LEU A CA 1
ATOM 1502 C C . LEU A 1 202 ? 3.369 6.179 -5.350 1.00 98.81 202 LEU A C 1
ATOM 1504 O O . LEU A 1 202 ? 3.692 6.058 -6.533 1.00 98.81 202 LEU A O 1
ATOM 1508 N N . HIS A 1 203 ? 2.803 7.292 -4.881 1.00 98.81 203 HIS A N 1
ATOM 1509 C CA . HIS A 1 203 ? 2.610 8.476 -5.707 1.00 98.81 203 HIS A CA 1
ATOM 1510 C C . HIS A 1 203 ? 3.950 9.050 -6.195 1.00 98.81 203 HIS A C 1
ATOM 1512 O O . HIS A 1 203 ? 4.088 9.292 -7.394 1.00 98.81 203 HIS A O 1
ATOM 1518 N N . SER A 1 204 ? 4.951 9.175 -5.315 1.00 98.75 204 SER A N 1
ATOM 1519 C CA . SER A 1 204 ? 6.304 9.626 -5.686 1.00 98.75 204 SER A CA 1
ATOM 1520 C C . SER A 1 204 ? 6.933 8.728 -6.752 1.00 98.75 204 SER A C 1
ATOM 1522 O O . SER A 1 204 ? 7.331 9.204 -7.815 1.00 98.75 204 SER A O 1
ATOM 1524 N N . VAL A 1 205 ? 6.923 7.410 -6.525 1.00 98.88 205 VAL A N 1
ATOM 1525 C CA . VAL A 1 205 ? 7.490 6.427 -7.463 1.00 98.88 205 VAL A CA 1
ATOM 1526 C C . VAL A 1 205 ? 6.796 6.487 -8.825 1.00 98.88 205 VAL A C 1
ATOM 1528 O O . VAL A 1 205 ? 7.447 6.376 -9.863 1.00 98.88 205 VAL A O 1
ATOM 1531 N N . ARG A 1 206 ? 5.474 6.702 -8.865 1.00 98.88 206 ARG A N 1
ATOM 1532 C CA . ARG A 1 206 ? 4.740 6.869 -10.131 1.00 98.88 206 ARG A CA 1
ATOM 1533 C C . ARG A 1 206 ? 5.192 8.106 -10.903 1.00 98.88 206 ARG A C 1
ATOM 1535 O O . ARG A 1 206 ? 5.332 8.030 -12.122 1.00 98.88 206 ARG A O 1
ATOM 1542 N N . LEU A 1 207 ? 5.428 9.227 -10.224 1.00 98.81 207 LEU A N 1
ATOM 1543 C CA . LEU A 1 207 ? 5.923 10.445 -10.870 1.00 98.81 207 LEU A CA 1
ATOM 1544 C C . LEU A 1 207 ? 7.335 10.248 -11.432 1.00 98.81 207 LEU A C 1
ATOM 1546 O O . LEU A 1 207 ? 7.598 10.628 -12.575 1.00 98.81 207 LEU A O 1
ATOM 1550 N N . GLU A 1 208 ? 8.213 9.596 -10.673 1.00 98.75 208 GLU A N 1
ATOM 1551 C CA . GLU A 1 208 ? 9.560 9.238 -11.128 1.00 98.75 208 GLU A CA 1
ATOM 1552 C C . GLU A 1 208 ? 9.515 8.300 -12.337 1.00 98.75 208 GLU A C 1
ATOM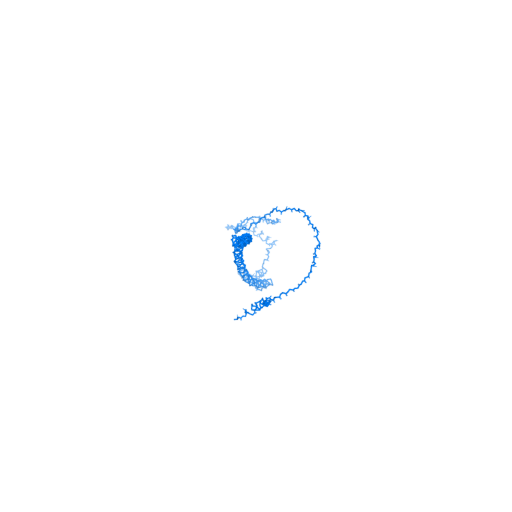 1554 O O . GLU A 1 208 ? 10.197 8.541 -13.331 1.00 98.75 208 GLU A O 1
ATOM 1559 N N . ASN A 1 209 ? 8.654 7.280 -12.314 1.00 98.81 209 ASN A N 1
ATOM 1560 C CA . ASN A 1 209 ? 8.488 6.360 -13.435 1.00 98.81 209 ASN A CA 1
ATOM 1561 C C . ASN A 1 209 ? 8.036 7.083 -14.715 1.00 98.81 209 ASN A C 1
ATOM 1563 O O . ASN A 1 209 ? 8.556 6.803 -15.797 1.00 98.81 209 ASN A O 1
ATOM 1567 N N . ILE A 1 210 ? 7.126 8.056 -14.602 1.00 98.88 210 ILE A N 1
ATOM 1568 C CA . ILE A 1 210 ? 6.709 8.898 -15.732 1.00 98.88 210 ILE A CA 1
ATOM 1569 C C . ILE A 1 210 ? 7.890 9.727 -16.255 1.00 98.88 210 ILE A C 1
ATOM 1571 O O . ILE A 1 210 ? 8.085 9.818 -17.470 1.00 98.88 210 ILE A O 1
ATOM 1575 N N . ALA A 1 211 ? 8.684 10.327 -15.366 1.00 98.75 211 ALA A N 1
ATOM 1576 C CA . ALA A 1 211 ? 9.852 11.117 -15.751 1.00 98.75 211 ALA A CA 1
ATOM 1577 C C . ALA A 1 211 ? 10.908 10.260 -16.470 1.00 98.75 211 ALA A C 1
ATOM 1579 O O . ALA A 1 211 ? 11.365 10.632 -17.553 1.00 98.75 211 ALA A O 1
ATOM 1580 N N . LEU A 1 212 ? 11.229 9.086 -15.924 1.00 98.88 212 LEU A N 1
ATOM 1581 C CA . LEU A 1 212 ? 12.166 8.134 -16.522 1.00 98.88 212 LEU A CA 1
ATOM 1582 C C . LEU A 1 212 ? 11.655 7.595 -17.861 1.00 98.88 212 LEU A C 1
ATOM 1584 O O . LEU A 1 212 ? 12.414 7.529 -18.824 1.00 98.88 212 LEU A O 1
ATOM 1588 N N . SER A 1 213 ? 10.361 7.292 -17.969 1.00 98.81 213 SER A N 1
ATOM 1589 C CA . SER A 1 213 ? 9.754 6.843 -19.229 1.00 98.81 213 SER A CA 1
ATOM 1590 C C . SER A 1 213 ? 9.871 7.905 -20.326 1.00 98.81 213 SER A C 1
ATOM 1592 O O . SER A 1 213 ? 10.164 7.585 -21.478 1.00 98.81 213 SER A O 1
ATOM 1594 N N . ARG A 1 214 ? 9.707 9.188 -19.976 1.00 98.88 214 ARG A N 1
ATOM 1595 C CA . ARG A 1 214 ? 9.933 10.302 -20.912 1.00 98.88 214 ARG A CA 1
ATOM 1596 C C . ARG A 1 214 ? 11.400 10.411 -21.322 1.00 98.88 214 ARG A C 1
ATOM 1598 O O . ARG A 1 214 ? 11.677 10.593 -22.504 1.00 98.88 214 ARG A O 1
ATOM 1605 N N . GLN A 1 215 ? 12.332 10.282 -20.378 1.00 98.81 215 GLN A N 1
ATOM 1606 C CA . GLN A 1 215 ? 13.767 10.298 -20.681 1.00 98.81 215 GLN A CA 1
ATOM 1607 C C . GLN A 1 215 ? 14.168 9.144 -21.605 1.00 98.81 215 GLN A C 1
ATOM 1609 O O . GLN A 1 215 ? 14.902 9.363 -22.565 1.00 98.81 215 GLN A O 1
ATOM 1614 N N . LEU A 1 216 ? 13.632 7.944 -21.375 1.00 98.81 216 LEU A N 1
ATOM 1615 C CA . LEU A 1 216 ? 13.851 6.784 -22.237 1.00 98.81 216 LEU A CA 1
ATOM 1616 C C . LEU A 1 216 ? 13.338 7.032 -23.662 1.00 98.81 216 LEU A C 1
ATOM 1618 O O . LEU A 1 216 ? 14.035 6.727 -24.628 1.00 98.81 216 LEU A O 1
ATOM 1622 N N . ALA A 1 217 ? 12.153 7.631 -23.809 1.00 98.81 217 ALA A N 1
ATOM 1623 C CA . ALA A 1 217 ? 11.611 7.981 -25.121 1.00 98.81 217 ALA A CA 1
ATOM 1624 C C . ALA A 1 217 ? 12.509 8.982 -25.872 1.00 98.81 217 ALA A C 1
ATOM 1626 O O . ALA A 1 217 ? 12.773 8.800 -27.061 1.00 98.81 217 ALA A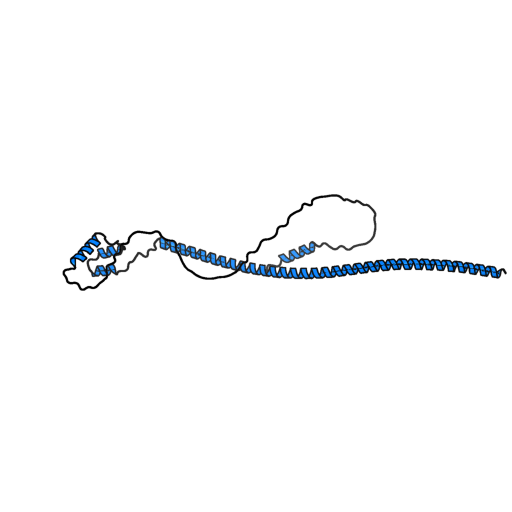 O 1
ATOM 1627 N N . LEU A 1 218 ? 13.024 10.002 -25.176 1.00 98.81 218 LEU A N 1
ATOM 1628 C CA . LEU A 1 218 ? 13.960 10.973 -25.753 1.00 98.81 218 LEU A CA 1
ATOM 1629 C C . LEU A 1 218 ? 15.289 10.322 -26.157 1.00 98.81 218 LEU A C 1
ATOM 1631 O O . LEU A 1 218 ? 15.793 10.588 -27.247 1.00 98.81 218 LEU A O 1
ATOM 1635 N N . ALA A 1 219 ? 15.837 9.445 -25.314 1.00 98.81 219 ALA A N 1
ATOM 1636 C CA . ALA A 1 219 ? 17.062 8.713 -25.619 1.00 98.81 219 ALA A CA 1
ATOM 1637 C C . ALA A 1 219 ? 16.889 7.809 -26.850 1.00 98.81 219 ALA A C 1
ATOM 1639 O O . ALA A 1 219 ? 17.735 7.817 -27.741 1.00 98.81 219 ALA A O 1
ATOM 1640 N N . ASN A 1 220 ? 15.765 7.096 -26.953 1.00 98.81 220 ASN A N 1
ATOM 1641 C CA . ASN A 1 220 ? 15.459 6.259 -28.115 1.00 98.81 220 ASN A CA 1
ATOM 1642 C C . ASN A 1 220 ? 15.320 7.081 -29.403 1.00 98.81 220 ASN A C 1
ATOM 1644 O O . ASN A 1 220 ? 15.818 6.665 -30.449 1.00 98.81 220 ASN A O 1
ATOM 1648 N N . ALA A 1 221 ? 14.702 8.263 -29.332 1.00 98.81 221 ALA A N 1
ATOM 1649 C CA . ALA A 1 221 ? 14.640 9.176 -30.470 1.00 98.81 221 ALA A CA 1
ATOM 1650 C C . ALA A 1 221 ? 16.043 9.638 -30.902 1.00 98.81 221 ALA A C 1
ATOM 1652 O O . ALA A 1 221 ? 16.347 9.627 -32.092 1.00 98.81 221 ALA A O 1
ATOM 1653 N N . ALA A 1 222 ? 16.924 9.972 -29.954 1.00 98.81 222 ALA A N 1
ATOM 1654 C CA . ALA A 1 222 ? 18.308 10.346 -30.251 1.00 98.81 222 ALA A CA 1
ATOM 1655 C C . ALA A 1 222 ? 19.124 9.184 -30.850 1.00 98.81 222 ALA A C 1
ATOM 1657 O O . ALA A 1 222 ? 19.922 9.379 -31.763 1.00 98.81 222 ALA A O 1
ATOM 1658 N N . ILE A 1 223 ? 18.907 7.953 -30.381 1.00 98.81 223 ILE A N 1
ATOM 1659 C CA . ILE A 1 223 ? 19.536 6.765 -30.974 1.00 98.81 223 ILE A CA 1
ATOM 1660 C C . ILE A 1 223 ? 19.075 6.586 -32.425 1.00 98.81 223 ILE A C 1
ATOM 1662 O O . ILE A 1 223 ? 19.902 6.316 -33.295 1.00 98.81 223 ILE A O 1
ATOM 1666 N N . ALA A 1 224 ? 17.783 6.778 -32.707 1.00 98.75 224 ALA A N 1
ATOM 1667 C CA . ALA A 1 224 ? 17.253 6.682 -34.063 1.00 98.75 224 ALA A CA 1
ATOM 1668 C C . ALA A 1 224 ? 17.866 7.736 -35.003 1.00 98.75 224 ALA A C 1
ATOM 1670 O O . ALA A 1 224 ? 18.303 7.393 -36.102 1.00 98.75 224 ALA A O 1
ATOM 1671 N N . THR A 1 225 ? 17.982 8.994 -34.562 1.00 98.81 225 THR A N 1
ATOM 1672 C CA . THR A 1 225 ? 18.613 10.054 -35.371 1.00 98.81 225 THR A CA 1
ATOM 1673 C C . THR A 1 225 ? 20.104 9.797 -35.597 1.00 98.81 225 THR A C 1
ATOM 1675 O O . THR A 1 225 ? 20.624 10.044 -36.690 1.00 98.81 225 THR A O 1
ATOM 1678 N N . HIS A 1 226 ? 20.808 9.258 -34.599 1.00 98.69 226 HIS A N 1
ATOM 1679 C CA . HIS A 1 226 ? 22.201 8.841 -34.757 1.00 98.69 226 HIS A CA 1
ATOM 1680 C C . HIS A 1 226 ? 22.334 7.680 -35.749 1.00 98.69 226 HIS A C 1
ATOM 1682 O O . HIS A 1 226 ? 23.224 7.714 -36.597 1.00 98.69 226 HIS A O 1
ATOM 1688 N N . ALA A 1 227 ? 21.443 6.688 -35.701 1.00 98.81 227 ALA A N 1
ATOM 1689 C CA . ALA A 1 227 ? 21.439 5.577 -36.650 1.00 98.81 227 ALA A CA 1
ATOM 1690 C C . ALA A 1 227 ? 21.251 6.057 -38.099 1.00 98.81 227 ALA A C 1
ATOM 1692 O O . ALA A 1 227 ? 21.994 5.633 -38.987 1.00 98.81 227 ALA A O 1
ATOM 1693 N N . GLU A 1 228 ? 20.327 6.993 -38.330 1.00 98.75 228 GLU A N 1
ATOM 1694 C CA . GLU A 1 228 ? 20.125 7.615 -39.643 1.00 98.75 228 GLU A CA 1
ATOM 1695 C C . GLU A 1 228 ? 21.371 8.386 -40.106 1.00 98.75 228 GLU A C 1
ATOM 1697 O O . GLU A 1 228 ? 21.848 8.201 -41.229 1.00 98.75 228 GLU A O 1
ATOM 1702 N N . SER A 1 229 ? 21.965 9.178 -39.211 1.00 98.75 229 SER A N 1
ATOM 1703 C CA . SER A 1 229 ? 23.188 9.936 -39.495 1.00 98.75 229 SER A CA 1
ATOM 1704 C C . SER A 1 229 ? 24.361 9.019 -39.864 1.00 98.75 229 SER A C 1
ATOM 1706 O O . SER A 1 229 ? 25.106 9.302 -40.806 1.00 98.75 229 SER A O 1
ATOM 1708 N N . MET A 1 230 ? 24.518 7.889 -39.164 1.00 98.75 230 MET A N 1
ATOM 1709 C CA . MET A 1 230 ? 25.537 6.884 -39.482 1.00 98.75 230 MET A CA 1
ATOM 1710 C C . MET A 1 230 ? 25.284 6.221 -40.838 1.00 98.75 230 MET A C 1
ATOM 1712 O O . MET A 1 230 ? 26.228 6.037 -41.608 1.00 98.75 230 MET A O 1
ATOM 1716 N N . ALA A 1 231 ? 24.030 5.894 -41.162 1.00 98.69 231 ALA A N 1
ATOM 1717 C CA . ALA A 1 231 ? 23.675 5.334 -42.465 1.00 98.69 231 ALA A CA 1
ATOM 1718 C C . ALA A 1 231 ? 24.006 6.315 -43.605 1.00 98.69 231 ALA A C 1
ATOM 1720 O O . ALA A 1 231 ? 24.628 5.930 -44.602 1.00 98.69 231 ALA A O 1
ATOM 1721 N N . GLN A 1 232 ? 23.674 7.597 -43.431 1.00 98.75 232 GLN A N 1
ATOM 1722 C CA . GLN A 1 232 ? 24.000 8.652 -44.389 1.00 98.75 232 GLN A CA 1
ATOM 1723 C C . GLN A 1 232 ? 25.516 8.832 -44.548 1.00 98.75 232 GLN A C 1
ATOM 1725 O O . GLN A 1 232 ? 26.014 8.962 -45.671 1.00 98.75 232 GLN A O 1
ATOM 1730 N N . LEU A 1 233 ? 26.266 8.825 -43.444 1.00 98.75 233 LEU A N 1
ATOM 1731 C CA . LEU A 1 233 ? 27.724 8.900 -43.482 1.00 98.75 233 LEU A CA 1
ATOM 1732 C C . LEU A 1 233 ? 28.321 7.700 -44.225 1.00 98.75 233 LEU A C 1
ATOM 1734 O O . LEU A 1 233 ? 29.181 7.889 -45.084 1.00 98.75 233 LEU A O 1
ATOM 1738 N N . GLY A 1 234 ? 27.824 6.490 -43.964 1.00 98.75 234 GLY A N 1
ATOM 1739 C CA . GLY A 1 234 ? 28.244 5.279 -44.667 1.00 98.75 234 GLY A CA 1
ATOM 1740 C C . GLY A 1 234 ? 28.043 5.374 -46.181 1.00 98.75 234 GLY A C 1
ATOM 1741 O O . GLY A 1 234 ? 28.925 4.980 -46.944 1.00 98.75 234 GLY A O 1
ATOM 1742 N N . LEU A 1 235 ? 26.930 5.958 -46.638 1.00 98.75 235 LEU A N 1
ATOM 1743 C CA . LEU A 1 235 ? 26.702 6.213 -48.065 1.00 98.75 235 LEU A CA 1
ATOM 1744 C C . LEU A 1 235 ? 27.713 7.217 -48.639 1.00 98.75 235 LEU A C 1
ATOM 1746 O O . LEU A 1 235 ? 28.276 6.987 -49.709 1.00 98.75 235 LEU A O 1
ATOM 1750 N N . ARG A 1 236 ? 27.975 8.318 -47.925 1.00 98.69 236 ARG A N 1
ATOM 1751 C CA . ARG A 1 236 ? 28.946 9.338 -48.356 1.00 98.69 236 ARG A CA 1
ATOM 1752 C C . ARG A 1 236 ? 30.360 8.776 -48.470 1.00 98.69 236 ARG A C 1
ATOM 1754 O O . ARG A 1 236 ? 31.050 9.104 -49.430 1.00 98.69 236 ARG A O 1
ATOM 1761 N N . VAL A 1 237 ? 30.769 7.930 -47.523 1.00 98.81 237 VAL A N 1
ATOM 1762 C CA . VAL A 1 237 ? 32.071 7.246 -47.554 1.00 98.81 237 VAL A CA 1
ATOM 1763 C C . VAL A 1 237 ? 32.168 6.345 -48.782 1.00 98.81 237 VAL A C 1
ATOM 1765 O O . VAL A 1 237 ? 33.111 6.492 -49.551 1.00 98.81 237 VAL A O 1
ATOM 1768 N N . LYS A 1 238 ? 31.158 5.504 -49.043 1.00 98.69 238 LYS A N 1
ATOM 1769 C CA . LYS A 1 238 ? 31.134 4.634 -50.234 1.00 98.69 238 LYS A CA 1
ATOM 1770 C C . LYS A 1 238 ? 31.232 5.417 -51.545 1.00 98.69 238 LYS A C 1
ATOM 1772 O O . LYS A 1 238 ? 31.953 5.008 -52.452 1.00 98.69 238 LYS A O 1
ATOM 1777 N N . ASN A 1 239 ? 30.532 6.547 -51.650 1.00 98.62 239 ASN A N 1
ATOM 1778 C CA . ASN A 1 239 ? 30.607 7.402 -52.836 1.00 98.62 239 ASN A CA 1
ATOM 1779 C C . ASN A 1 239 ? 32.006 8.016 -52.995 1.00 98.62 239 ASN A C 1
ATOM 1781 O O . ASN A 1 239 ? 32.586 7.939 -54.074 1.00 98.62 239 ASN A O 1
ATOM 1785 N N . ALA A 1 240 ? 32.586 8.547 -51.914 1.00 98.62 240 ALA A N 1
ATOM 1786 C CA . ALA A 1 240 ? 33.936 9.107 -51.937 1.00 98.62 240 ALA A CA 1
ATOM 1787 C C . ALA A 1 240 ? 35.004 8.054 -52.289 1.00 98.62 240 ALA A C 1
ATOM 1789 O O . ALA A 1 240 ? 35.940 8.343 -53.035 1.00 98.62 240 ALA A O 1
ATOM 1790 N N . GLU A 1 241 ? 34.858 6.820 -51.801 1.00 98.69 241 GLU A N 1
ATOM 1791 C CA . GLU A 1 241 ? 35.713 5.688 -52.175 1.00 98.69 241 GLU A CA 1
ATOM 1792 C C . GLU A 1 241 ? 35.591 5.351 -53.667 1.00 98.69 241 GLU A C 1
ATOM 1794 O O . GLU A 1 241 ? 36.604 5.128 -54.338 1.00 98.69 241 GLU A O 1
ATOM 1799 N N . ALA A 1 242 ? 34.370 5.351 -54.212 1.00 98.56 242 ALA A N 1
ATOM 1800 C CA . ALA A 1 242 ? 34.132 5.126 -55.635 1.00 98.56 242 ALA A CA 1
ATOM 1801 C C . ALA A 1 242 ? 34.760 6.229 -56.508 1.00 98.56 242 ALA A C 1
ATOM 1803 O O . ALA A 1 242 ? 35.412 5.914 -57.512 1.00 98.56 242 ALA A O 1
ATOM 1804 N N . ASP A 1 243 ? 34.631 7.492 -56.097 1.00 98.62 243 ASP A N 1
ATOM 1805 C CA . ASP A 1 243 ? 35.225 8.654 -56.767 1.00 98.62 243 ASP A CA 1
ATOM 1806 C C . ASP A 1 243 ? 36.758 8.599 -56.730 1.00 98.62 243 ASP A C 1
ATOM 1808 O O . ASP A 1 243 ? 37.420 8.757 -57.761 1.00 98.62 243 ASP A O 1
ATOM 1812 N N . ALA A 1 244 ? 37.341 8.284 -55.570 1.00 98.56 244 ALA A N 1
ATOM 1813 C CA . ALA A 1 244 ? 38.782 8.095 -55.425 1.00 98.56 244 ALA A CA 1
ATOM 1814 C C . ALA A 1 244 ? 39.289 6.940 -56.305 1.00 98.56 244 ALA A C 1
ATOM 1816 O O . ALA A 1 244 ? 40.306 7.071 -56.994 1.00 98.56 244 ALA A O 1
ATOM 1817 N N . ALA A 1 245 ? 38.562 5.820 -56.354 1.00 98.56 245 ALA A N 1
ATOM 1818 C CA . ALA A 1 245 ? 38.890 4.702 -57.231 1.00 98.56 245 ALA A CA 1
ATOM 1819 C C . ALA A 1 245 ? 38.809 5.089 -58.718 1.00 98.56 245 ALA A C 1
ATOM 1821 O O . ALA A 1 245 ? 39.652 4.657 -59.511 1.00 98.56 245 ALA A O 1
ATOM 1822 N N . ALA A 1 246 ? 37.838 5.919 -59.109 1.00 98.50 246 ALA A N 1
ATOM 1823 C CA . ALA A 1 246 ? 37.739 6.457 -60.463 1.00 98.50 246 ALA A CA 1
ATOM 1824 C C . ALA A 1 246 ? 38.919 7.371 -60.811 1.00 98.50 246 ALA A C 1
ATOM 1826 O O . ALA A 1 246 ? 39.560 7.153 -61.843 1.00 98.50 246 ALA A O 1
ATOM 1827 N N . ALA A 1 247 ? 39.275 8.305 -59.930 1.00 98.56 247 ALA A N 1
ATOM 1828 C CA . ALA A 1 247 ? 40.434 9.179 -60.102 1.00 98.56 247 ALA A CA 1
ATOM 1829 C C . ALA A 1 247 ? 41.753 8.389 -60.194 1.00 98.56 247 ALA A C 1
ATOM 1831 O O . ALA A 1 247 ? 42.599 8.652 -61.046 1.00 98.56 247 ALA A O 1
ATOM 1832 N N . MET A 1 248 ? 41.933 7.342 -59.385 1.00 98.50 248 MET A N 1
ATOM 1833 C CA . MET A 1 248 ? 43.118 6.482 -59.493 1.00 98.50 248 MET A CA 1
ATOM 1834 C C . MET A 1 248 ? 43.197 5.749 -60.838 1.00 98.50 248 MET A C 1
ATOM 1836 O O . MET A 1 248 ? 44.291 5.543 -61.377 1.00 98.50 248 MET A O 1
ATOM 1840 N N . ARG A 1 249 ? 42.054 5.332 -61.399 1.00 98.31 249 ARG A N 1
ATOM 1841 C CA . ARG A 1 249 ? 42.008 4.716 -62.733 1.00 98.31 249 ARG A CA 1
ATOM 1842 C C . ARG A 1 249 ? 42.396 5.719 -63.822 1.00 98.31 249 ARG A C 1
ATOM 1844 O O . ARG A 1 249 ? 43.165 5.344 -64.710 1.00 98.31 249 ARG A O 1
ATOM 1851 N N . THR A 1 250 ? 41.930 6.969 -63.751 1.00 98.12 250 THR A N 1
ATOM 1852 C CA . THR A 1 250 ? 42.303 8.011 -64.726 1.00 98.12 250 THR A CA 1
ATOM 1853 C C . THR A 1 250 ? 43.783 8.364 -64.626 1.00 98.12 250 THR A C 1
ATOM 1855 O O . THR A 1 250 ? 44.473 8.285 -65.639 1.00 98.12 250 THR A O 1
ATOM 1858 N N . ILE A 1 251 ? 44.309 8.592 -63.418 1.00 98.31 251 ILE A N 1
ATOM 1859 C CA . ILE A 1 251 ? 45.741 8.854 -63.184 1.00 98.31 251 ILE A CA 1
ATOM 1860 C C . ILE A 1 251 ? 46.605 7.725 -63.754 1.00 98.31 251 ILE A C 1
ATOM 1862 O O . ILE A 1 251 ? 47.595 7.979 -64.442 1.00 98.31 251 ILE A O 1
ATOM 1866 N N . ARG A 1 252 ? 46.234 6.459 -63.509 1.00 98.12 252 ARG A N 1
ATOM 1867 C CA . ARG A 1 252 ? 46.959 5.307 -64.066 1.00 98.12 252 ARG A CA 1
ATOM 1868 C C . ARG A 1 252 ? 46.943 5.335 -65.596 1.00 98.12 252 ARG A C 1
ATOM 1870 O O . ARG A 1 252 ? 47.992 5.165 -66.210 1.00 98.12 252 ARG A O 1
ATOM 1877 N N . LYS A 1 253 ? 45.782 5.574 -66.209 1.00 98.12 253 LYS A N 1
ATOM 1878 C CA . LYS A 1 253 ? 45.647 5.664 -67.671 1.00 98.12 253 LYS A CA 1
ATOM 1879 C C . LYS A 1 253 ? 46.483 6.807 -68.252 1.00 98.12 253 LYS A C 1
ATOM 1881 O O . LYS A 1 253 ? 47.125 6.627 -69.284 1.00 98.12 253 LYS A O 1
ATOM 1886 N N . ASP A 1 254 ? 46.483 7.967 -67.610 1.00 97.88 254 ASP A N 1
ATOM 1887 C CA . ASP A 1 254 ? 47.233 9.146 -68.052 1.00 97.88 254 ASP A CA 1
ATOM 1888 C C . ASP A 1 254 ? 48.735 8.918 -67.951 1.00 97.88 254 ASP A C 1
ATOM 1890 O O . ASP A 1 254 ? 49.468 9.215 -68.892 1.00 97.88 254 ASP A O 1
ATOM 1894 N N . ARG A 1 255 ? 49.186 8.287 -66.863 1.00 98.25 255 ARG A N 1
ATOM 1895 C CA . ARG A 1 255 ? 50.579 7.870 -66.695 1.00 98.25 255 ARG A CA 1
ATOM 1896 C C . ARG A 1 255 ? 51.040 6.943 -67.821 1.00 98.25 255 ARG A C 1
ATOM 1898 O O . ARG A 1 255 ? 52.132 7.141 -68.347 1.00 98.25 255 ARG A O 1
ATOM 1905 N N . GLU A 1 256 ? 50.242 5.944 -68.195 1.00 97.62 256 GLU A N 1
ATOM 1906 C CA . GLU A 1 256 ? 50.605 5.037 -69.295 1.00 97.62 256 GLU A CA 1
ATOM 1907 C C . GLU A 1 256 ? 50.599 5.747 -70.656 1.00 97.62 256 GLU A C 1
ATOM 1909 O O . GLU A 1 256 ? 51.521 5.556 -71.449 1.00 97.62 256 GLU A O 1
ATOM 1914 N N . ARG A 1 257 ? 49.632 6.641 -70.906 1.00 96.75 257 ARG A N 1
ATOM 1915 C CA . ARG A 1 257 ? 49.623 7.486 -72.114 1.00 96.75 257 ARG A CA 1
ATOM 1916 C C . ARG A 1 257 ? 50.861 8.376 -72.201 1.00 96.75 257 ARG A C 1
ATOM 1918 O O . ARG A 1 257 ? 51.474 8.464 -73.261 1.00 96.75 257 ARG A O 1
ATOM 1925 N N . PHE A 1 258 ? 51.254 8.993 -71.091 1.00 97.12 258 PHE A N 1
ATOM 1926 C CA . PHE A 1 258 ? 52.451 9.824 -71.016 1.00 97.12 258 PHE A CA 1
ATOM 1927 C C . PHE A 1 258 ? 53.722 9.019 -71.316 1.00 97.12 258 PHE A C 1
ATOM 1929 O O . PHE A 1 258 ? 54.530 9.432 -72.146 1.00 97.12 258 PHE A O 1
ATOM 1936 N N . LYS A 1 259 ? 53.877 7.834 -70.707 1.00 96.88 259 LYS A N 1
ATOM 1937 C CA . LYS A 1 259 ? 54.997 6.925 -71.007 1.00 96.88 259 LYS A CA 1
ATOM 1938 C C . LYS A 1 259 ? 55.057 6.558 -72.491 1.00 96.88 259 LYS A C 1
ATOM 1940 O O . LYS A 1 259 ? 56.133 6.633 -73.079 1.00 96.88 259 LYS A O 1
ATOM 1945 N N . ALA A 1 260 ? 53.926 6.189 -73.095 1.00 95.75 260 ALA A N 1
ATOM 1946 C CA . ALA A 1 260 ? 53.858 5.854 -74.518 1.00 95.75 260 ALA A CA 1
ATOM 1947 C C . ALA A 1 260 ? 54.247 7.048 -75.408 1.00 95.75 260 ALA A C 1
ATOM 1949 O O . ALA A 1 260 ? 55.042 6.888 -76.333 1.00 95.75 260 ALA A O 1
ATOM 1950 N N . GLY A 1 261 ? 53.760 8.252 -75.086 1.00 95.38 261 GLY A N 1
ATOM 1951 C CA . GLY A 1 261 ? 54.133 9.486 -75.783 1.00 95.38 261 GLY A CA 1
ATOM 1952 C C . GLY A 1 261 ? 55.633 9.790 -75.706 1.00 95.38 261 GLY A C 1
ATOM 1953 O O . GLY A 1 261 ? 56.242 10.119 -76.721 1.00 95.38 261 GLY A O 1
ATOM 1954 N N . MET A 1 262 ? 56.260 9.607 -74.537 1.00 94.19 262 MET A N 1
ATOM 1955 C CA . MET A 1 262 ? 57.714 9.770 -74.389 1.00 94.19 262 MET A CA 1
ATOM 1956 C C . MET A 1 262 ? 58.517 8.775 -75.235 1.00 94.19 262 MET A C 1
ATOM 1958 O O . MET A 1 262 ? 59.558 9.136 -75.779 1.00 94.19 262 MET A O 1
ATOM 1962 N N . LEU A 1 263 ? 58.072 7.518 -75.325 1.00 93.44 263 LEU A N 1
ATOM 1963 C CA . LEU A 1 263 ? 58.744 6.509 -76.149 1.00 93.44 263 LEU A CA 1
ATOM 1964 C C . LEU A 1 263 ? 58.633 6.838 -77.641 1.00 93.44 263 LEU A C 1
ATOM 1966 O O . LEU A 1 263 ? 59.627 6.720 -78.351 1.00 93.44 263 LEU A O 1
ATOM 1970 N N . ALA A 1 264 ? 57.467 7.300 -78.099 1.00 89.75 264 ALA A N 1
ATOM 1971 C CA . ALA A 1 264 ? 57.273 7.735 -79.481 1.00 89.75 264 ALA A CA 1
ATOM 1972 C C . ALA A 1 264 ? 58.165 8.936 -79.843 1.00 89.75 264 ALA A C 1
ATOM 1974 O O . ALA A 1 264 ? 58.745 8.950 -80.923 1.00 89.75 264 ALA A O 1
ATOM 1975 N N . PHE A 1 265 ? 58.339 9.899 -78.927 1.00 85.81 265 PHE A N 1
ATOM 1976 C CA . PHE A 1 265 ? 59.232 11.046 -79.130 1.00 85.81 265 PHE A CA 1
ATOM 1977 C C . PHE A 1 265 ? 60.705 10.643 -79.305 1.00 85.81 265 PHE A C 1
ATOM 1979 O O . PHE A 1 265 ? 61.411 11.264 -80.082 1.00 85.81 265 PHE A O 1
ATOM 1986 N N . LYS A 1 266 ? 61.180 9.592 -78.621 1.00 78.19 266 LYS A N 1
ATOM 1987 C CA . LYS A 1 266 ? 62.566 9.100 -78.766 1.00 78.19 266 LYS A CA 1
ATOM 1988 C C . LYS A 1 266 ? 62.850 8.385 -80.094 1.00 78.19 266 LYS A C 1
ATOM 1990 O O . LYS A 1 266 ? 64.009 8.090 -80.367 1.00 78.19 266 LYS A O 1
ATOM 1995 N N . LEU A 1 267 ? 61.813 8.029 -80.851 1.00 74.31 267 LEU A N 1
ATOM 1996 C CA . LEU A 1 267 ? 61.910 7.308 -82.126 1.00 74.31 267 LEU A CA 1
ATOM 1997 C C . LEU A 1 267 ? 61.780 8.235 -83.347 1.00 74.31 267 LEU A C 1
ATOM 1999 O O . LEU A 1 267 ? 61.833 7.747 -84.475 1.00 74.31 267 LEU A O 1
ATOM 2003 N N . TRP A 1 268 ? 61.580 9.532 -83.113 1.00 60.28 268 TRP A N 1
ATOM 2004 C CA . TRP A 1 268 ? 61.549 10.603 -84.109 1.00 60.28 268 TRP A CA 1
ATOM 2005 C C . TRP A 1 268 ? 62.887 11.342 -84.111 1.00 60.28 268 TRP A C 1
ATOM 2007 O O . TRP A 1 268 ? 63.351 11.693 -85.217 1.00 60.28 268 TRP A O 1
#